Protein AF-0000000071925653 (afdb_homodimer)

Secondary structure (DSSP, 8-state):
-----HHHHHHHHHHHHGGG----------SEE-TT--EE-GGGGTTS-EEEEEE-TT-HHHHHHHHHHHHHHHHSSSEEEEEESS---HHHHHHHHHHTT--S-EEEES-GGGSSSPPPSSSSEEEEE-TTS-EEEEEESPPPHHHHHHHHHHHS----/-----HHHHHHHHHHHHGGGS---------SEE-TT--EE-GGGGTTS-EEEEEE-TT-HHHHHHHHHHHHHHHHSSSEEEEEESS---HHHHHHHHHHTT--S-EEEES-GGGSSSPPPSSSSEEEEE-TTS-EEEEEESPPPHHHHHHHHHHHS----

Sequence (320 aa):
MVRVSARVQELKRICWLIVAGLLTACSPAPPFTDSQNQPVALTDFAGKPLLVNYFAPWCAPCLREIPLLEALTHEGQITVVMVNYDPATPAELAKLAGQYHIKVPLLIARQEASLPFPHPAGLPTSYLLDGEGKLQQTLVGEFTPSRLEALRASVKPIGRMVRVSARVQELKRICWLIVAGLLTACSPAPPFTDSQNQPVALTDFAGKPLLVNYFAPWCAPCLREIPLLEALTHEGQITVVMVNYDPATPAELAKLAGQYHIKVPLLIARQEASLPFPHPAGLPTSYLLDGEGKLQQTLVGEFTPSRLEALRASVKPIGR

Nearest PDB structures (foldseek):
  8t4c-assembly2_B  TM=7.801E-01  e=2.020E-09  Campylobacter jejuni subsp. jejuni 81-176
  1kng-assembly1_A  TM=7.777E-01  e=2.972E-09  Bradyrhizobium japonicum
  3kcm-assembly1_A  TM=7.720E-01  e=6.860E-09  Geobacter metallireducens GS-15
  2l5o-assembly1_A  TM=7.658E-01  e=1.076E-08  Neisseria meningitidis serogroup B
  1lu4-assembly1_A  TM=7.190E-01  e=2.076E-07  Mycobacterium tuberculosis

Radius of gyration: 29.0 Å; Cα contacts (8 Å, |Δi|>4): 521; chains: 2; bounding box: 122×68×76 Å

pLDDT: mean 85.25, std 19.7, range [27.41, 98.69]

InterPro domains:
  IPR013740 Redoxin [PF08534] (27-143)
  IPR013766 Thioredoxin domain [PS51352] (21-157)
  IPR017937 Thioredoxin, conserved site [PS00194] (51-69)
  IPR036249 Thioredoxin-like superfamily [SSF52833] (27-150)
  IPR050553 Thioredoxin family ResA/DsbE subfamily [PTHR42852] (27-150)

Structure (mmCIF, N/CA/C/O backbone):
data_AF-0000000071925653-model_v1
#
loop_
_entity.id
_entity.type
_entity.pdbx_description
1 polymer Thioredoxin
#
loop_
_atom_site.group_PDB
_atom_site.id
_atom_site.type_symbol
_atom_site.label_atom_id
_atom_site.label_alt_id
_atom_site.label_comp_id
_atom_site.label_asym_id
_atom_site.label_entity_id
_atom_site.label_seq_id
_atom_site.pdbx_PDB_ins_code
_atom_site.Cartn_x
_atom_site.Cartn_y
_atom_site.Cartn_z
_atom_site.occupancy
_atom_site.B_iso_or_equiv
_atom_site.auth_seq_id
_atom_site.auth_comp_id
_atom_site.auth_asym_id
_atom_site.auth_atom_id
_atom_site.pdbx_PDB_model_num
ATOM 1 N N . MET A 1 1 ? 66.688 36.344 -17.844 1 29.28 1 MET A N 1
ATOM 2 C CA . MET A 1 1 ? 66 36.25 -16.578 1 29.28 1 MET A CA 1
ATOM 3 C C . MET A 1 1 ? 64.75 37.156 -16.578 1 29.28 1 MET A C 1
ATOM 5 O O . MET A 1 1 ? 64.875 38.375 -16.469 1 29.28 1 MET A O 1
ATOM 9 N N . VAL A 1 2 ? 63.75 36.875 -17.609 1 39.03 2 VAL A N 1
ATOM 10 C CA . VAL A 1 2 ? 62.531 37.594 -17.969 1 39.03 2 VAL A CA 1
ATOM 11 C C . VAL A 1 2 ? 61.625 37.719 -16.75 1 39.03 2 VAL A C 1
ATOM 13 O O . VAL A 1 2 ? 61.25 36.688 -16.141 1 39.03 2 VAL A O 1
ATOM 16 N N . ARG A 1 3 ? 61.781 38.812 -15.891 1 35.75 3 ARG A N 1
ATOM 17 C CA . ARG A 1 3 ? 61 39.188 -14.734 1 35.75 3 ARG A CA 1
ATOM 18 C C . ARG A 1 3 ? 59.5 39.25 -15.102 1 35.75 3 ARG A C 1
ATOM 20 O O . ARG A 1 3 ? 59.094 40.125 -15.891 1 35.75 3 ARG A O 1
ATOM 27 N N . VAL A 1 4 ? 58.812 38.062 -15.383 1 45.75 4 VAL A N 1
ATOM 28 C CA . VAL A 1 4 ? 57.375 38 -15.422 1 45.75 4 VAL A CA 1
ATOM 29 C C . VAL A 1 4 ? 56.781 38.812 -14.281 1 45.75 4 VAL A C 1
ATOM 31 O O . VAL A 1 4 ? 57.188 38.688 -13.125 1 45.75 4 VAL A O 1
ATOM 34 N N . SER A 1 5 ? 56.344 40.094 -14.555 1 44.62 5 SER A N 1
ATOM 35 C CA . SER A 1 5 ? 55.906 41.156 -13.68 1 44.62 5 SER A CA 1
ATOM 36 C C . SER A 1 5 ? 54.781 40.688 -12.734 1 44.62 5 SER A C 1
ATOM 38 O O . SER A 1 5 ? 54.031 39.781 -13.078 1 44.62 5 SER A O 1
ATOM 40 N N . ALA A 1 6 ? 54.938 40.875 -11.398 1 51.84 6 ALA A N 1
ATOM 41 C CA . ALA A 1 6 ? 54.156 40.625 -10.195 1 51.84 6 ALA A CA 1
ATOM 42 C C . ALA A 1 6 ? 52.688 40.906 -10.438 1 51.84 6 ALA A C 1
ATOM 44 O O . ALA A 1 6 ? 51.812 40.312 -9.766 1 51.84 6 ALA A O 1
ATOM 45 N N . ARG A 1 7 ? 52.344 41.719 -11.398 1 53.62 7 ARG A N 1
ATOM 46 C CA . ARG A 1 7 ? 50.969 42.125 -11.594 1 53.62 7 ARG A CA 1
ATOM 47 C C . ARG A 1 7 ? 50.156 40.969 -12.203 1 53.62 7 ARG A C 1
ATOM 49 O O . ARG A 1 7 ? 48.969 40.812 -11.859 1 53.62 7 ARG A O 1
ATOM 56 N N . VAL A 1 8 ? 50.75 40.156 -13.094 1 55.72 8 VAL A N 1
ATOM 57 C CA . VAL A 1 8 ? 50.062 39.031 -13.719 1 55.72 8 VAL A CA 1
ATOM 58 C C . VAL A 1 8 ? 49.844 37.938 -12.688 1 55.72 8 VAL A C 1
ATOM 60 O O . VAL A 1 8 ? 48.812 37.25 -12.703 1 55.72 8 VAL A O 1
ATOM 63 N N . GLN A 1 9 ? 50.781 37.844 -11.617 1 50.47 9 GLN A N 1
ATOM 64 C CA . GLN A 1 9 ? 50.594 36.781 -10.633 1 50.47 9 GLN A CA 1
ATOM 65 C C . GLN A 1 9 ? 49.469 37.125 -9.656 1 50.47 9 GLN A C 1
ATOM 67 O O . GLN A 1 9 ? 48.812 36.219 -9.156 1 50.47 9 GLN A O 1
ATOM 72 N N . GLU A 1 10 ? 49.344 38.531 -9.359 1 52.88 10 GLU A N 1
ATOM 73 C CA . GLU A 1 10 ? 48.281 38.875 -8.438 1 52.88 10 GLU A CA 1
ATOM 74 C C . GLU A 1 10 ? 46.906 38.719 -9.094 1 52.88 10 GLU A C 1
ATOM 76 O O . GLU A 1 10 ? 45.906 38.375 -8.438 1 52.88 10 GLU A O 1
ATOM 81 N N . LEU A 1 11 ? 46.844 39.031 -10.492 1 47.31 11 LEU A N 1
ATOM 82 C CA . LEU A 1 11 ? 45.562 38.781 -11.164 1 47.31 11 LEU A CA 1
ATOM 83 C C . LEU A 1 11 ? 45.219 37.281 -11.172 1 47.31 11 LEU A C 1
ATOM 85 O O . LEU A 1 11 ? 44.062 36.906 -11.086 1 47.31 11 LEU A O 1
ATOM 89 N N . LYS A 1 12 ? 46.25 36.5 -11.297 1 48.34 12 LYS A N 1
ATOM 90 C CA . LYS A 1 12 ? 45.969 35.062 -11.234 1 48.34 12 LYS A CA 1
ATOM 91 C C . LYS A 1 12 ? 45.469 34.656 -9.844 1 48.34 12 LYS A C 1
ATOM 93 O O . LYS A 1 12 ? 44.719 33.688 -9.688 1 48.34 12 LYS A O 1
ATOM 98 N N . ARG A 1 13 ? 45.938 35.375 -8.805 1 45.06 13 ARG A N 1
ATOM 99 C CA . ARG A 1 13 ? 45.469 35.094 -7.465 1 45.06 13 ARG A CA 1
ATOM 100 C C . ARG A 1 13 ? 44.031 35.562 -7.273 1 45.06 13 ARG A C 1
ATOM 102 O O . ARG A 1 13 ? 43.219 34.938 -6.594 1 45.06 13 ARG A O 1
ATOM 109 N N . ILE A 1 14 ? 43.719 36.781 -7.777 1 49.06 14 ILE A N 1
ATOM 110 C CA . ILE A 1 14 ? 42.375 37.281 -7.574 1 49.06 14 ILE A CA 1
ATOM 111 C C . ILE A 1 14 ? 41.406 36.406 -8.398 1 49.06 14 ILE A C 1
ATOM 113 O O . ILE A 1 14 ? 40.281 36.094 -7.934 1 49.06 14 ILE A O 1
ATOM 117 N N . CYS A 1 15 ? 41.875 35.938 -9.555 1 50.81 15 CYS A N 1
ATOM 118 C CA . CYS A 1 15 ? 40.969 35.125 -10.375 1 50.81 15 CYS A CA 1
ATOM 119 C C . CYS A 1 15 ? 40.656 33.812 -9.695 1 50.81 15 CYS A C 1
ATOM 121 O O . CYS A 1 15 ? 39.594 33.219 -9.93 1 50.81 15 CYS A O 1
ATOM 123 N N . TRP A 1 16 ? 41.625 33.281 -8.961 1 48.62 16 TRP A N 1
ATOM 124 C CA . TRP A 1 16 ? 41.344 31.969 -8.438 1 48.62 16 TRP A CA 1
ATOM 125 C C . TRP A 1 16 ? 40.312 32.031 -7.305 1 48.62 16 TRP A C 1
ATOM 127 O O . TRP A 1 16 ? 39.812 30.984 -6.852 1 48.62 16 TRP A O 1
ATOM 137 N N . LEU A 1 17 ? 40.281 33.125 -6.609 1 44.53 17 LEU A N 1
ATOM 138 C CA . LEU A 1 17 ? 39.5 32.969 -5.391 1 44.53 17 LEU A CA 1
ATOM 139 C C . LEU A 1 17 ? 38.031 32.844 -5.723 1 44.53 17 LEU A C 1
ATOM 141 O O . LEU A 1 17 ? 37.281 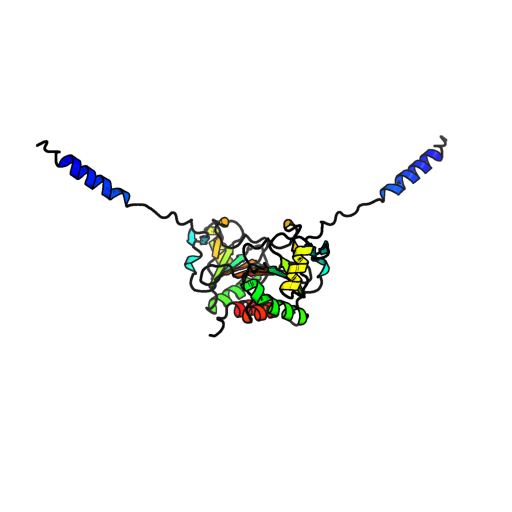32.156 -5.035 1 44.53 17 LEU A O 1
ATOM 145 N N . ILE A 1 18 ? 37.562 33.625 -6.711 1 46.5 18 ILE A N 1
ATOM 146 C CA . ILE A 1 18 ? 36.125 33.906 -6.59 1 46.5 18 ILE A CA 1
ATOM 147 C C . ILE A 1 18 ? 35.344 32.656 -6.98 1 46.5 18 ILE A C 1
ATOM 149 O O . ILE A 1 18 ? 34.125 32.719 -7.168 1 46.5 18 ILE A O 1
ATOM 153 N N . VAL A 1 19 ? 35.938 31.672 -7.559 1 50.31 19 VAL A N 1
ATOM 154 C CA . VAL A 1 19 ? 35 30.688 -8.086 1 50.31 19 VAL A CA 1
ATOM 155 C C . VAL A 1 19 ? 34.312 29.938 -6.934 1 50.31 19 VAL A C 1
ATOM 157 O O . VAL A 1 19 ? 33.719 28.891 -7.137 1 50.31 19 VAL A O 1
ATOM 160 N N . ALA A 1 20 ? 34.719 30.312 -5.746 1 46.91 20 ALA A N 1
ATOM 161 C CA . ALA A 1 20 ? 34.094 29.484 -4.719 1 46.91 20 ALA A CA 1
ATOM 162 C C . ALA A 1 20 ? 32.562 29.562 -4.801 1 46.91 20 ALA A C 1
ATOM 164 O O . ALA A 1 20 ? 31.875 29.062 -3.912 1 46.91 20 ALA A O 1
ATOM 165 N N . GLY A 1 21 ? 32.125 30.562 -5.562 1 43.66 21 GLY A N 1
ATOM 166 C CA . GLY A 1 21 ? 30.766 30.922 -5.199 1 43.66 21 GLY A CA 1
ATOM 167 C C . GLY A 1 21 ? 29.859 29.719 -5.008 1 43.66 21 GLY A C 1
ATOM 168 O O . GLY A 1 21 ? 30.266 28.578 -5.277 1 43.66 21 GLY A O 1
ATOM 169 N N . LEU A 1 22 ? 28.406 29.953 -5.359 1 42.81 22 LEU A N 1
ATOM 170 C CA . LEU A 1 22 ? 27.047 29.547 -5.016 1 42.81 22 LEU A CA 1
ATOM 171 C C . LEU A 1 22 ? 26.734 28.172 -5.59 1 42.81 22 LEU A C 1
ATOM 173 O O . LEU A 1 22 ? 26.203 28.062 -6.703 1 42.81 22 LEU A O 1
ATOM 177 N N . LEU A 1 23 ? 27.562 27.344 -5.633 1 44.94 23 LEU A N 1
ATOM 178 C CA . LEU A 1 23 ? 26.922 26.047 -5.844 1 44.94 23 LEU A CA 1
ATOM 179 C C . LEU A 1 23 ? 25.688 25.891 -4.941 1 44.94 23 LEU A C 1
ATOM 181 O O . LEU A 1 23 ? 25.812 25.453 -3.795 1 44.94 23 LEU A O 1
ATOM 185 N N . THR A 1 24 ? 24.891 26.922 -4.734 1 46.53 24 THR A N 1
ATOM 186 C CA . THR A 1 24 ? 23.594 26.625 -4.152 1 46.53 24 THR A CA 1
ATOM 187 C C . THR A 1 24 ? 23.062 25.297 -4.656 1 46.53 24 THR A C 1
ATOM 189 O O . THR A 1 24 ? 22.875 25.109 -5.863 1 46.53 24 THR A O 1
ATOM 192 N N . ALA A 1 25 ? 23.469 24.203 -4.246 1 50.03 25 ALA A N 1
ATOM 193 C CA . ALA A 1 25 ? 22.844 22.891 -4.438 1 50.03 25 ALA A CA 1
ATOM 194 C C . ALA A 1 25 ? 21.344 23.031 -4.637 1 50.03 25 ALA A C 1
ATOM 196 O O . ALA A 1 25 ? 20.625 23.516 -3.756 1 50.03 25 ALA A O 1
ATOM 197 N N . CYS A 1 26 ? 20.828 23.344 -5.699 1 53.75 26 CYS A N 1
ATOM 198 C CA . CYS A 1 26 ? 19.438 23.359 -6.141 1 53.75 26 CYS A CA 1
ATOM 199 C C . CYS A 1 26 ? 18.656 22.203 -5.523 1 53.75 26 CYS A C 1
ATOM 201 O O . CYS A 1 26 ? 18.609 21.109 -6.09 1 53.75 26 CYS A O 1
ATOM 203 N N . SER A 1 27 ? 18.703 22.125 -4.164 1 59.28 27 SER A N 1
ATOM 204 C CA . SER A 1 27 ? 17.797 21.125 -3.588 1 59.28 27 SER A CA 1
ATOM 205 C C . SER A 1 27 ? 16.406 21.234 -4.176 1 59.28 27 SER A C 1
ATOM 207 O O . SER A 1 27 ? 15.891 22.344 -4.367 1 59.28 27 SER A O 1
ATOM 209 N N . PRO A 1 28 ? 15.961 20.188 -4.715 1 67.69 28 PRO A N 1
ATOM 210 C CA . PRO A 1 28 ? 14.594 20.281 -5.238 1 67.69 28 PRO A CA 1
ATOM 211 C C . PRO A 1 28 ? 13.633 20.969 -4.27 1 67.69 28 PRO A C 1
ATOM 213 O O . PRO A 1 28 ? 13.844 20.938 -3.055 1 67.69 28 PRO A O 1
ATOM 216 N N . ALA A 1 29 ? 12.844 21.859 -4.797 1 74.56 29 ALA A N 1
ATOM 217 C CA . ALA A 1 29 ? 11.82 22.547 -4.023 1 74.56 29 ALA A CA 1
ATOM 218 C C . ALA A 1 29 ? 11.031 21.578 -3.154 1 74.56 29 ALA A C 1
ATOM 220 O O . ALA A 1 29 ? 10.75 20.453 -3.578 1 74.56 29 ALA A O 1
ATOM 221 N N . PRO A 1 30 ? 10.766 22.062 -1.96 1 83 30 PRO A N 1
ATOM 222 C CA . PRO A 1 30 ? 9.977 21.188 -1.084 1 83 30 PRO A CA 1
ATOM 223 C C . PRO A 1 30 ? 8.617 20.844 -1.673 1 83 30 PRO A C 1
ATOM 225 O O . PRO A 1 30 ? 7.977 21.672 -2.314 1 83 30 PRO A O 1
ATOM 228 N N . PRO A 1 31 ? 8.219 19.734 -1.379 1 90.5 31 PRO A N 1
ATOM 229 C CA . PRO A 1 31 ? 7.066 19.234 -2.125 1 90.5 31 PRO A CA 1
ATOM 230 C C . PRO A 1 31 ? 5.734 19.734 -1.567 1 90.5 31 PRO A C 1
ATOM 232 O O . PRO A 1 31 ? 4.695 19.578 -2.207 1 90.5 31 PRO A O 1
ATOM 235 N N . PHE A 1 32 ? 5.75 20.391 -0.311 1 96.62 32 PHE A N 1
ATOM 236 C CA . PHE A 1 32 ? 4.488 20.828 0.281 1 96.62 32 PHE A CA 1
ATOM 237 C C . PHE A 1 32 ? 4.574 22.281 0.74 1 96.62 32 PHE A C 1
ATOM 239 O O . PHE A 1 32 ? 5.672 22.828 0.889 1 96.62 32 PHE A O 1
ATOM 246 N N . THR A 1 33 ? 3.424 22.844 0.91 1 96.56 33 THR A N 1
ATOM 247 C CA . THR A 1 33 ? 3.289 24.109 1.645 1 96.56 33 THR A CA 1
ATOM 248 C C . THR A 1 33 ? 2.178 24 2.686 1 96.56 33 THR A C 1
ATOM 250 O O . THR A 1 33 ? 1.284 23.156 2.568 1 96.56 33 THR A O 1
ATOM 253 N N . ASP A 1 34 ? 2.338 24.859 3.771 1 97.44 34 ASP A N 1
ATOM 254 C CA . ASP A 1 34 ? 1.303 24.891 4.801 1 97.44 34 ASP A CA 1
ATOM 255 C C . ASP A 1 34 ? 0.406 26.109 4.648 1 97.44 34 ASP A C 1
ATOM 257 O O . ASP A 1 34 ? 0.429 26.781 3.609 1 97.44 34 ASP A O 1
ATOM 261 N N . SER A 1 35 ? -0.445 26.312 5.66 1 96.56 35 SER A N 1
ATOM 262 C CA . SER A 1 35 ? -1.445 27.375 5.578 1 96.56 35 SER A CA 1
ATOM 263 C C . SER A 1 35 ? -0.797 28.75 5.656 1 96.56 35 SER A C 1
ATOM 265 O O . SER A 1 35 ? -1.441 29.766 5.371 1 96.56 35 SER A O 1
ATOM 267 N N . GLN A 1 36 ? 0.416 28.812 6.008 1 96 36 GLN A N 1
ATOM 268 C CA . GLN A 1 36 ? 1.16 30.062 6.051 1 96 36 GLN A CA 1
ATOM 269 C C . GLN A 1 36 ? 2.059 30.219 4.828 1 96 36 GLN A C 1
ATOM 271 O O . GLN A 1 36 ? 2.934 31.078 4.797 1 96 36 GLN A O 1
ATOM 276 N N . ASN A 1 37 ? 1.919 29.297 3.928 1 95.12 37 ASN A N 1
ATOM 277 C CA . ASN A 1 37 ? 2.676 29.266 2.68 1 95.12 37 ASN A CA 1
ATOM 278 C C . ASN A 1 37 ? 4.145 28.922 2.928 1 95.12 37 ASN A C 1
ATOM 280 O O . ASN A 1 37 ? 5.012 29.297 2.135 1 95.12 37 ASN A O 1
ATOM 284 N N . GLN A 1 38 ? 4.426 28.406 4.055 1 96.12 38 GLN A N 1
ATOM 285 C CA . GLN A 1 38 ? 5.781 27.938 4.328 1 96.12 38 GLN A CA 1
ATOM 286 C C . GLN A 1 38 ? 6.039 26.594 3.674 1 96.12 38 GLN A C 1
ATOM 288 O O . GLN A 1 38 ? 5.184 25.703 3.709 1 96.12 38 GLN A O 1
ATOM 293 N N . PRO A 1 39 ? 7.234 26.5 3.074 1 95.81 39 PRO A N 1
ATOM 294 C CA . PRO A 1 39 ? 7.574 25.188 2.506 1 95.81 39 PRO A CA 1
ATOM 295 C C . PRO A 1 39 ? 7.773 24.109 3.572 1 95.81 39 PRO A C 1
ATOM 297 O O . PRO A 1 39 ? 8.297 24.406 4.652 1 95.81 39 PRO A O 1
ATOM 300 N N . VAL A 1 40 ? 7.312 22.969 3.293 1 96.5 40 VAL A N 1
ATOM 301 C CA . VAL A 1 40 ? 7.469 21.812 4.184 1 96.5 40 VAL A CA 1
ATOM 302 C C . VAL A 1 40 ? 8.039 20.625 3.404 1 96.5 40 VAL A C 1
ATOM 304 O O . VAL A 1 40 ? 7.527 20.281 2.338 1 96.5 40 VAL A O 1
ATOM 307 N N . ALA A 1 41 ? 9.102 20.031 3.906 1 95.44 41 ALA A N 1
ATOM 308 C CA . ALA A 1 41 ? 9.719 18.859 3.295 1 95.44 41 ALA A CA 1
ATOM 309 C C . ALA A 1 41 ? 9.414 17.594 4.094 1 95.44 41 ALA A C 1
ATOM 311 O O . ALA A 1 41 ? 9.133 17.672 5.293 1 95.44 41 ALA A O 1
ATOM 312 N N . LEU A 1 42 ? 9.477 16.484 3.393 1 94.88 42 LEU A N 1
ATOM 313 C CA . LEU A 1 42 ? 9.305 15.211 4.094 1 94.88 42 LEU A CA 1
ATOM 314 C C . LEU A 1 42 ? 10.391 15.023 5.152 1 94.88 42 LEU A C 1
ATOM 316 O O . LEU A 1 42 ? 10.148 14.43 6.203 1 94.88 42 LEU A O 1
ATOM 320 N N . THR A 1 43 ? 11.531 15.531 4.871 1 94.44 43 THR A N 1
ATOM 321 C CA . THR A 1 43 ? 12.68 15.383 5.758 1 94.44 43 THR A CA 1
ATOM 322 C C . THR A 1 43 ? 12.453 16.141 7.062 1 94.44 43 THR A C 1
ATOM 324 O O . THR A 1 43 ? 13.164 15.914 8.047 1 94.44 43 THR A O 1
ATOM 327 N N . ASP A 1 44 ? 11.523 17.062 7.055 1 95.62 44 ASP A N 1
ATOM 328 C CA . ASP A 1 44 ? 11.172 17.781 8.281 1 95.62 44 ASP A CA 1
ATOM 329 C C . ASP A 1 44 ? 10.578 16.828 9.32 1 95.62 44 ASP A C 1
ATOM 331 O O . ASP A 1 44 ? 10.5 17.172 10.5 1 95.62 44 ASP A O 1
ATOM 335 N N . PHE A 1 45 ? 10.195 15.625 8.852 1 95.06 45 PHE A N 1
ATOM 336 C CA . PHE A 1 45 ? 9.555 14.648 9.727 1 95.06 45 PHE A CA 1
ATOM 337 C C . PHE A 1 45 ? 10.422 13.406 9.883 1 95.06 45 PHE A C 1
ATOM 339 O O . PHE A 1 45 ? 9.93 12.344 10.273 1 95.06 45 PHE A O 1
ATOM 346 N N . ALA A 1 46 ? 11.617 13.492 9.523 1 94.06 46 ALA A N 1
ATOM 347 C CA . ALA A 1 46 ? 12.531 12.352 9.57 1 94.06 46 ALA A CA 1
ATOM 348 C C . ALA A 1 46 ? 12.695 11.836 10.992 1 94.06 46 ALA A C 1
ATOM 350 O O . ALA A 1 46 ? 12.492 12.578 11.961 1 94.06 46 ALA A O 1
ATOM 351 N N . GLY A 1 47 ? 13.039 10.5 11.133 1 94.19 47 GLY A N 1
ATOM 352 C CA . GLY A 1 47 ? 13.359 9.922 12.43 1 94.19 47 GLY A CA 1
ATOM 353 C C . GLY A 1 47 ? 12.273 8.992 12.953 1 94.19 47 GLY A C 1
ATOM 354 O O . GLY A 1 47 ? 12.555 8.062 13.711 1 94.19 47 GLY A O 1
ATOM 355 N N . LYS A 1 48 ? 11.047 9.289 12.602 1 93.31 48 LYS A N 1
ATOM 356 C CA . LYS A 1 48 ? 9.906 8.445 12.969 1 93.31 48 LYS A CA 1
ATOM 357 C C . LYS A 1 48 ? 9.078 8.078 11.742 1 93.31 48 LYS A C 1
ATOM 359 O O . LYS A 1 48 ? 9.109 8.781 10.734 1 93.31 48 LYS A O 1
ATOM 364 N N . PRO A 1 49 ? 8.328 6.938 11.883 1 96.56 49 PRO A N 1
ATOM 365 C CA . PRO A 1 49 ? 7.375 6.668 10.805 1 96.56 49 PRO A CA 1
ATOM 366 C C . PRO A 1 49 ? 6.402 7.82 10.578 1 96.56 49 PRO A C 1
ATOM 368 O O . PRO A 1 49 ? 5.953 8.453 11.539 1 96.56 49 PRO A O 1
ATOM 371 N N . LEU A 1 50 ? 6.137 8.07 9.312 1 97.62 50 LEU A N 1
ATOM 372 C CA . LEU A 1 50 ? 5.277 9.172 8.906 1 97.62 50 LEU A CA 1
ATOM 373 C C . LEU A 1 50 ? 4.086 8.664 8.109 1 97.62 50 LEU A C 1
ATOM 375 O O . LEU A 1 50 ? 4.258 7.969 7.105 1 97.62 50 LEU A O 1
ATOM 379 N N . LEU A 1 51 ? 2.932 8.977 8.57 1 98.38 51 LEU A N 1
ATOM 380 C CA . LEU A 1 51 ? 1.709 8.703 7.816 1 98.38 51 LEU A CA 1
ATOM 381 C C . LEU A 1 51 ? 1.237 9.953 7.078 1 98.38 51 LEU A C 1
ATOM 383 O O . LEU A 1 51 ? 0.883 10.953 7.707 1 98.38 51 LEU A O 1
ATOM 387 N N . VAL A 1 52 ? 1.293 9.891 5.773 1 98.56 52 VAL A N 1
ATOM 388 C CA . VAL A 1 52 ? 0.767 10.961 4.926 1 98.56 52 VAL A CA 1
ATOM 389 C C . VAL A 1 52 ? -0.647 10.602 4.469 1 98.56 52 VAL A C 1
ATOM 391 O O . VAL A 1 52 ? -0.838 9.664 3.697 1 98.56 52 VAL A O 1
ATOM 394 N N . ASN A 1 53 ? -1.546 11.422 4.906 1 98.62 53 ASN A N 1
ATOM 395 C CA . ASN A 1 53 ? -2.953 11.141 4.652 1 98.62 53 ASN A CA 1
ATOM 396 C C . ASN A 1 53 ? -3.566 12.148 3.688 1 98.62 53 ASN A C 1
ATOM 398 O O . ASN A 1 53 ? -3.525 13.359 3.939 1 98.62 53 ASN A O 1
ATOM 402 N N . TYR A 1 54 ? -4.113 11.641 2.648 1 98.69 54 TYR A N 1
ATOM 403 C CA . TYR A 1 54 ? -4.828 12.492 1.704 1 98.69 54 TYR A CA 1
ATOM 404 C C . TYR A 1 54 ? -6.32 12.531 2.021 1 98.69 54 TYR A C 1
ATOM 406 O O . TYR A 1 54 ? -6.953 11.484 2.17 1 98.69 54 TYR A O 1
ATOM 414 N N . PHE A 1 55 ? -6.84 13.781 2.025 1 97.75 55 PHE A N 1
ATOM 415 C CA . PHE A 1 55 ? -8.258 13.969 2.299 1 97.75 55 PHE A CA 1
ATOM 416 C C . PHE A 1 55 ? -8.82 15.125 1.476 1 97.75 55 PHE A C 1
ATOM 418 O O . PHE A 1 55 ? -8.062 15.852 0.818 1 97.75 55 PHE A O 1
ATOM 425 N N . ALA A 1 56 ? -10.109 15.188 1.52 1 98.38 56 ALA A N 1
ATOM 426 C CA . ALA A 1 56 ? -10.852 16.328 0.977 1 98.38 56 ALA A CA 1
ATOM 427 C C . ALA A 1 56 ? -12.141 16.562 1.764 1 98.38 56 ALA A C 1
ATOM 429 O O . ALA A 1 56 ? -12.719 15.633 2.32 1 98.38 56 ALA A O 1
ATOM 430 N N . PRO A 1 57 ? -12.539 17.859 1.799 1 97.69 57 PRO A N 1
ATOM 431 C CA . PRO A 1 57 ? -13.758 18.156 2.562 1 97.69 57 PRO A CA 1
ATOM 432 C C . PRO A 1 57 ? -15 17.5 1.972 1 97.69 57 PRO A C 1
ATOM 434 O O . PRO A 1 57 ? -16.016 17.375 2.654 1 97.69 57 PRO A O 1
ATOM 437 N N . TRP A 1 58 ? -15.008 17.078 0.685 1 97.88 58 TRP A N 1
ATOM 438 C CA . TRP A 1 58 ? -16.156 16.453 0.049 1 97.88 58 TRP A CA 1
ATOM 439 C C . TRP A 1 58 ? -16.125 14.945 0.215 1 97.88 58 TRP A C 1
ATOM 441 O O . TRP A 1 58 ? -16.906 14.227 -0.41 1 97.88 58 TRP A O 1
ATOM 451 N N . CYS A 1 59 ? -15.289 14.547 0.948 1 98.25 59 CYS A N 1
ATOM 452 C CA . CYS A 1 59 ? -15.133 13.117 1.192 1 98.25 59 CYS A CA 1
ATOM 453 C C . CYS A 1 59 ? -15.602 12.75 2.594 1 98.25 59 CYS A C 1
ATOM 455 O O . CYS A 1 59 ? -14.859 12.898 3.564 1 98.25 59 CYS A O 1
ATOM 457 N N . ALA A 1 60 ? -16.688 12.102 2.748 1 97.81 60 ALA A N 1
ATOM 458 C CA . ALA A 1 60 ? -17.312 11.828 4.039 1 97.81 60 ALA A CA 1
ATOM 459 C C . ALA A 1 60 ? -16.469 10.867 4.863 1 97.81 60 ALA A C 1
ATOM 461 O O . ALA A 1 60 ? -16.234 11.102 6.051 1 97.81 60 ALA A O 1
ATOM 462 N N . PRO A 1 61 ? -16.016 9.797 4.234 1 97.75 61 PRO A N 1
ATOM 463 C CA . PRO A 1 61 ? -15.156 8.922 5.031 1 97.75 61 PRO A CA 1
ATOM 464 C C . PRO A 1 61 ? -13.867 9.602 5.484 1 97.75 61 PRO A C 1
ATOM 466 O O . PRO A 1 61 ? -13.328 9.266 6.543 1 97.75 61 PRO A O 1
ATOM 469 N N . CYS A 1 62 ? -13.367 10.508 4.742 1 98.31 62 CYS A N 1
ATOM 470 C CA . CYS A 1 62 ? -12.188 11.273 5.137 1 98.31 62 CYS A CA 1
ATOM 471 C C . CYS A 1 62 ? -12.445 12.062 6.414 1 98.31 62 CYS A C 1
ATOM 473 O O . CYS A 1 62 ? -11.625 12.047 7.332 1 98.31 62 CYS A O 1
ATOM 475 N N . LEU A 1 63 ? -13.57 12.68 6.363 1 97.81 63 LEU A N 1
ATOM 476 C CA . LEU A 1 63 ? -13.922 13.492 7.523 1 97.81 63 LEU A CA 1
ATOM 477 C C . LEU A 1 63 ? -14.133 12.617 8.758 1 97.81 63 LEU A C 1
ATOM 479 O O . LEU A 1 63 ? -13.742 12.984 9.859 1 97.81 63 LEU A O 1
ATOM 483 N N . ARG A 1 64 ? -14.617 11.453 8.602 1 96.81 64 ARG A N 1
ATOM 484 C CA . ARG A 1 64 ? -14.938 10.555 9.703 1 96.81 64 ARG A CA 1
ATOM 485 C C . ARG A 1 64 ? -13.672 10.023 10.359 1 96.81 64 ARG A C 1
ATOM 487 O O . ARG A 1 64 ? -13.672 9.695 11.547 1 96.81 64 ARG A O 1
ATOM 494 N N . GLU A 1 65 ? -12.602 9.969 9.625 1 96.81 65 GLU A N 1
ATOM 495 C CA . GLU A 1 65 ? -11.414 9.352 10.203 1 96.81 65 GLU A CA 1
ATOM 496 C C . GLU A 1 65 ? -10.539 10.391 10.898 1 96.81 65 GLU A C 1
ATOM 498 O O . GLU A 1 65 ? -9.555 10.039 11.562 1 96.81 65 GLU A O 1
ATOM 503 N N . ILE A 1 66 ? -10.859 11.688 10.82 1 96.94 66 ILE A N 1
ATOM 504 C CA . ILE A 1 66 ? -9.992 12.742 11.328 1 96.94 66 ILE A CA 1
ATOM 505 C C . ILE A 1 66 ? -9.719 12.523 12.812 1 96.94 66 ILE A C 1
ATOM 507 O O . ILE A 1 66 ? -8.562 12.531 13.242 1 96.94 66 ILE A O 1
ATOM 511 N N . PRO A 1 67 ? -10.719 12.203 13.672 1 96 67 PRO A N 1
ATOM 512 C CA . PRO A 1 67 ? -10.414 12.008 15.094 1 96 67 PRO A CA 1
ATOM 513 C C . PRO A 1 67 ? -9.469 10.844 15.344 1 96 67 PRO A C 1
ATOM 515 O O . PRO A 1 67 ? -8.656 10.891 16.266 1 96 67 PRO A O 1
ATOM 518 N N . LEU A 1 68 ? -9.555 9.844 14.57 1 95.06 68 LEU A N 1
ATOM 519 C CA . LEU A 1 68 ? -8.664 8.688 14.711 1 95.06 68 LEU A CA 1
ATOM 520 C C . LEU A 1 68 ? -7.23 9.062 14.367 1 95.06 68 LEU A C 1
ATOM 522 O O . LEU A 1 68 ? -6.293 8.633 15.047 1 95.06 68 LEU A O 1
ATOM 526 N N . LEU A 1 69 ? -7.059 9.852 13.336 1 96.19 69 LEU A N 1
ATOM 527 C CA . LEU A 1 69 ? -5.734 10.305 12.922 1 96.19 69 LEU A CA 1
ATOM 528 C C . LEU A 1 69 ? -5.113 11.203 13.984 1 96.19 69 LEU A C 1
ATOM 530 O O . LEU A 1 69 ? -3.914 11.102 14.266 1 96.19 69 LEU A O 1
ATOM 534 N N . GLU A 1 70 ? -5.957 12.039 14.562 1 95.38 70 GLU A N 1
ATOM 535 C CA . GLU A 1 70 ? -5.5 12.898 15.656 1 95.38 70 GLU A CA 1
ATOM 536 C C . GLU A 1 70 ? -5.012 12.07 16.844 1 95.38 70 GLU A C 1
ATOM 538 O O . GLU A 1 70 ? -3.955 12.352 17.406 1 95.38 70 GLU A O 1
ATOM 543 N N . ALA A 1 71 ? -5.734 11.102 17.172 1 94.06 71 ALA A N 1
ATOM 544 C CA . ALA A 1 71 ? -5.383 10.242 18.297 1 94.06 71 ALA A CA 1
ATOM 545 C C . ALA A 1 71 ? -4.078 9.492 18.031 1 94.06 71 ALA A C 1
ATOM 547 O O . ALA A 1 71 ? -3.262 9.32 18.938 1 94.06 71 ALA A O 1
ATOM 548 N N . LEU A 1 72 ? -3.877 9.062 16.812 1 93.75 72 LEU A N 1
ATOM 549 C CA . LEU A 1 72 ? -2.674 8.336 16.406 1 93.75 72 LEU A CA 1
ATOM 550 C C . LEU A 1 72 ? -1.429 9.188 16.641 1 93.75 72 LEU A C 1
ATOM 552 O O . LEU A 1 72 ? -0.407 8.68 17.109 1 93.75 72 LEU A O 1
ATOM 556 N N . THR A 1 73 ? -1.5 10.391 16.328 1 92.31 73 THR A N 1
ATOM 557 C CA . THR A 1 73 ? -0.375 11.297 16.5 1 92.31 73 THR A CA 1
ATOM 558 C C . THR A 1 73 ? -0.031 11.453 17.984 1 92.31 73 THR A C 1
ATOM 560 O O . THR A 1 73 ? 1.144 11.539 18.344 1 92.31 73 THR A O 1
ATOM 563 N N . HIS A 1 74 ? -0.953 11.461 18.812 1 92.75 74 HIS A N 1
ATOM 564 C CA . HIS A 1 74 ? -0.757 11.68 20.234 1 92.75 74 HIS A CA 1
ATOM 565 C C . HIS A 1 74 ? -0.066 10.484 20.891 1 92.75 74 HIS A C 1
ATOM 567 O O . HIS A 1 74 ? 0.595 10.633 21.922 1 92.75 74 HIS A O 1
ATOM 573 N N . GLU A 1 75 ? -0.2 9.375 20.266 1 91.38 75 GLU A N 1
ATOM 574 C CA . GLU A 1 75 ? 0.453 8.18 20.781 1 91.38 75 GLU A CA 1
ATOM 575 C C . GLU A 1 75 ? 1.971 8.281 20.656 1 91.38 75 GLU A C 1
ATOM 577 O O . GLU A 1 75 ? 2.705 7.594 21.375 1 91.38 75 GLU A O 1
ATOM 582 N N . GLY A 1 76 ? 2.441 9 19.719 1 90.5 76 GLY A N 1
ATOM 583 C CA . GLY A 1 76 ? 3.846 9.375 19.672 1 90.5 76 GLY A CA 1
ATOM 584 C C . GLY A 1 76 ? 4.68 8.453 18.797 1 90.5 76 GLY A C 1
ATOM 585 O O . GLY A 1 76 ? 5.824 8.766 18.469 1 90.5 76 GLY A O 1
ATOM 586 N N . GLN A 1 77 ? 4.223 7.34 18.344 1 92.62 77 GLN A N 1
ATOM 587 C CA . GLN A 1 77 ? 4.988 6.375 17.562 1 92.62 77 GLN A CA 1
ATOM 588 C C . GLN A 1 77 ? 4.953 6.723 16.078 1 92.62 77 GLN A C 1
ATOM 590 O O . GLN A 1 77 ? 5.906 6.441 15.344 1 92.62 77 GLN A O 1
ATOM 595 N N . ILE A 1 78 ? 3.895 7.27 15.641 1 95.69 78 ILE A N 1
ATOM 596 C CA . ILE A 1 78 ? 3.691 7.637 14.242 1 95.69 78 ILE A CA 1
ATOM 597 C C . ILE A 1 78 ? 3.354 9.117 14.141 1 95.69 78 ILE A C 1
ATOM 599 O O . ILE A 1 78 ? 2.488 9.617 14.867 1 95.69 78 ILE A O 1
ATOM 603 N N . THR A 1 79 ? 4.082 9.82 13.305 1 97 79 THR A N 1
ATOM 604 C CA . THR A 1 79 ? 3.701 11.18 12.953 1 97 79 THR A CA 1
ATOM 605 C C . THR A 1 79 ? 2.664 11.188 11.836 1 97 79 THR A C 1
ATOM 607 O O . THR A 1 79 ? 2.754 10.391 10.898 1 97 79 THR A O 1
ATOM 610 N N . VAL A 1 80 ? 1.704 12.094 11.945 1 98.12 80 VAL A N 1
ATOM 611 C CA . VAL A 1 80 ? 0.664 12.172 10.93 1 98.12 80 VAL A CA 1
ATOM 612 C C . VAL A 1 80 ? 0.667 13.555 10.289 1 98.12 80 VAL A C 1
ATOM 614 O O . VAL A 1 80 ? 0.753 14.57 10.992 1 98.12 80 VAL A O 1
ATOM 617 N N . VAL A 1 81 ? 0.629 13.594 8.977 1 98.31 81 VAL A N 1
ATOM 618 C CA . VAL A 1 81 ? 0.349 14.812 8.227 1 98.31 81 VAL A CA 1
ATOM 619 C C . VAL A 1 81 ? -0.823 14.57 7.273 1 98.31 81 VAL A C 1
ATOM 621 O O . VAL A 1 81 ? -0.97 13.477 6.719 1 98.31 81 VAL A O 1
ATOM 624 N N . MET A 1 82 ? -1.622 15.555 7.191 1 98.62 82 MET A N 1
ATOM 625 C CA . MET A 1 82 ? -2.729 15.492 6.238 1 98.62 82 MET A CA 1
ATOM 626 C C . MET A 1 82 ? -2.459 16.391 5.031 1 98.62 82 MET A C 1
ATOM 628 O O . MET A 1 82 ? -1.915 17.484 5.176 1 98.62 82 MET A O 1
ATOM 632 N N . VAL A 1 83 ? -2.811 15.922 3.896 1 98.62 83 VAL A N 1
ATOM 633 C CA . VAL A 1 83 ? -2.635 16.656 2.645 1 98.62 83 VAL A CA 1
ATOM 634 C C . VAL A 1 83 ? -3.988 16.859 1.97 1 98.62 83 VAL A C 1
ATOM 636 O O . VAL A 1 83 ? -4.723 15.898 1.729 1 98.62 83 VAL A O 1
ATOM 639 N N . ASN A 1 84 ? -4.273 18.062 1.672 1 98.62 84 ASN A N 1
ATOM 640 C CA . ASN A 1 84 ? -5.496 18.344 0.928 1 98.62 84 ASN A CA 1
ATOM 641 C C . ASN A 1 84 ? -5.383 17.891 -0.526 1 98.62 84 ASN A C 1
ATOM 643 O O . ASN A 1 84 ? -4.453 18.297 -1.23 1 98.62 84 ASN A O 1
ATOM 647 N N . TYR A 1 85 ? -6.301 17.172 -0.936 1 97.94 85 TYR A N 1
ATOM 648 C CA . TYR A 1 85 ? -6.273 16.516 -2.236 1 97.94 85 TYR A CA 1
ATOM 649 C C . TYR A 1 85 ? -6.398 17.531 -3.365 1 97.94 85 TYR A C 1
ATOM 651 O O . TYR A 1 85 ? -5.676 17.453 -4.359 1 97.94 85 TYR A O 1
ATOM 659 N N . ASP A 1 86 ? -7.301 18.438 -3.17 1 97.12 86 ASP A N 1
ATOM 660 C CA . ASP A 1 86 ? -7.57 19.438 -4.191 1 97.12 86 ASP A CA 1
ATOM 661 C C . ASP A 1 86 ? -6.605 20.609 -4.066 1 97.12 86 ASP A C 1
ATOM 663 O O . ASP A 1 86 ? -6.113 20.906 -2.977 1 97.12 86 ASP A O 1
ATOM 667 N N . PRO A 1 87 ? -6.387 21.188 -5.238 1 94.81 87 PRO A N 1
ATOM 668 C CA . PRO A 1 87 ? -5.652 22.453 -5.117 1 94.81 87 PRO A CA 1
ATOM 669 C C . PRO A 1 87 ? -6.336 23.453 -4.18 1 94.81 87 PRO A C 1
ATOM 671 O O . PRO A 1 87 ? -7.566 23.484 -4.098 1 94.81 87 PRO A O 1
ATOM 674 N N . ALA A 1 88 ? -5.477 24.266 -3.465 1 96.56 88 ALA A N 1
ATOM 675 C CA . ALA A 1 88 ? -6.004 25.25 -2.529 1 96.56 88 ALA A CA 1
ATOM 676 C C . ALA A 1 88 ? -4.977 26.344 -2.244 1 96.56 88 ALA A C 1
ATOM 678 O O . ALA A 1 88 ? -3.771 26.109 -2.359 1 96.56 88 ALA A O 1
ATOM 679 N N . THR A 1 89 ? -5.477 27.484 -1.89 1 96.12 89 THR A N 1
ATOM 680 C CA . THR A 1 89 ? -4.621 28.547 -1.379 1 96.12 89 THR A CA 1
ATOM 681 C C . THR A 1 89 ? -4.32 28.328 0.102 1 96.12 89 THR A C 1
ATOM 683 O O . THR A 1 89 ? -5.035 27.594 0.789 1 96.12 89 THR A O 1
ATOM 686 N N . PRO A 1 90 ? -3.279 29.016 0.582 1 96.5 90 PRO A N 1
ATOM 687 C CA . PRO A 1 90 ? -3.004 28.938 2.02 1 96.5 90 PRO A CA 1
ATOM 688 C C . PRO A 1 90 ? -4.199 29.359 2.869 1 96.5 90 PRO A C 1
ATOM 690 O O . PRO A 1 90 ? -4.488 28.734 3.893 1 96.5 90 PRO A O 1
ATOM 693 N N . ALA A 1 91 ? -4.906 30.359 2.428 1 97.19 91 ALA A N 1
ATOM 694 C CA . ALA A 1 91 ? -6.066 30.844 3.172 1 97.19 91 ALA A CA 1
ATOM 695 C C . ALA A 1 91 ? -7.168 29.781 3.221 1 97.19 91 ALA A C 1
ATOM 697 O O . ALA A 1 91 ? -7.801 29.578 4.262 1 97.19 91 ALA A O 1
ATOM 698 N N . GLU A 1 92 ? -7.43 29.141 2.139 1 97.56 92 GLU A N 1
ATOM 699 C CA . GLU A 1 92 ? -8.414 28.062 2.088 1 97.56 92 GLU A CA 1
ATOM 700 C C . GLU A 1 92 ? -8.008 26.906 2.986 1 97.56 92 GLU A C 1
ATOM 702 O O . GLU A 1 92 ? -8.859 26.297 3.656 1 97.56 92 GLU A O 1
ATOM 707 N N . LEU A 1 93 ? -6.754 26.656 2.969 1 97.81 93 LEU A N 1
ATOM 708 C CA . LEU A 1 93 ? -6.23 25.578 3.811 1 97.81 93 LEU A CA 1
ATOM 709 C C . LEU A 1 93 ? -6.457 25.891 5.285 1 97.81 93 LEU A C 1
ATOM 711 O O . LEU A 1 93 ? -6.852 25.016 6.055 1 97.81 93 LEU A O 1
ATOM 715 N N . ALA A 1 94 ? -6.164 27.078 5.652 1 97.69 94 ALA A N 1
ATOM 716 C CA . ALA A 1 94 ? -6.387 27.516 7.027 1 97.69 94 ALA A CA 1
ATOM 717 C C . ALA A 1 94 ? -7.855 27.375 7.418 1 97.69 94 ALA A C 1
ATOM 719 O O . ALA A 1 94 ? -8.172 26.922 8.523 1 97.69 94 ALA A O 1
ATOM 720 N N . LYS A 1 95 ? -8.727 27.766 6.535 1 97.94 95 LYS A N 1
ATOM 721 C CA . LYS A 1 95 ? -10.164 27.641 6.781 1 97.94 95 LYS A CA 1
ATOM 722 C C . LYS A 1 95 ? -10.578 26.188 6.984 1 97.94 95 LYS A C 1
ATOM 724 O O . LYS A 1 95 ? -11.359 25.891 7.883 1 97.94 95 LYS A O 1
ATOM 729 N N . LEU A 1 96 ? -10.07 25.375 6.148 1 97.94 96 LEU A N 1
ATOM 730 C CA . LEU A 1 96 ? -10.367 23.953 6.258 1 97.94 96 LEU A CA 1
ATOM 731 C C . LEU A 1 96 ? -9.914 23.406 7.609 1 97.94 96 LEU A C 1
ATOM 733 O O . LEU A 1 96 ? -10.656 22.656 8.266 1 97.94 96 LEU A O 1
ATOM 737 N N . ALA A 1 97 ? -8.711 23.734 8.008 1 98.06 97 ALA A N 1
ATOM 738 C CA . ALA A 1 97 ? -8.172 23.266 9.289 1 98.06 97 ALA A CA 1
ATOM 739 C C . ALA A 1 97 ? -9.086 23.688 10.445 1 98.06 97 ALA A C 1
ATOM 741 O O . ALA A 1 97 ? -9.344 22.891 11.352 1 98.06 97 ALA A O 1
ATOM 742 N N . GLY A 1 98 ? -9.484 24.922 10.391 1 97.75 98 GLY A N 1
ATOM 743 C CA . GLY A 1 98 ? -10.375 25.406 11.43 1 97.75 98 GLY A CA 1
ATOM 744 C C . GLY A 1 98 ? -11.742 24.75 11.398 1 97.75 98 GLY A C 1
ATOM 745 O O . GLY A 1 98 ? -12.258 24.344 12.438 1 97.75 98 GLY A O 1
ATOM 746 N N . GLN A 1 99 ? -12.305 24.625 10.305 1 98 99 GLN A N 1
ATOM 747 C CA . GLN A 1 99 ? -13.656 24.109 10.125 1 98 99 GLN A CA 1
ATOM 748 C C . GLN A 1 99 ? -13.758 22.656 10.594 1 98 99 GLN A C 1
ATOM 750 O O . GLN A 1 99 ? -14.758 22.266 11.203 1 98 99 GLN A O 1
ATOM 755 N N . TYR A 1 100 ? -12.766 21.922 10.352 1 97.81 100 TYR A N 1
ATOM 756 C CA . TYR A 1 100 ? -12.844 20.484 10.641 1 97.81 100 TYR A CA 1
ATOM 757 C C . TYR A 1 100 ? -11.961 20.125 11.828 1 97.81 100 TYR A C 1
ATOM 759 O O . TYR A 1 100 ? -11.703 18.953 12.078 1 97.81 100 TYR A O 1
ATOM 767 N N . HIS A 1 101 ? -11.438 21.125 12.5 1 96.81 101 HIS A N 1
ATOM 768 C CA . HIS A 1 101 ? -10.68 20.969 13.742 1 96.81 101 HIS A CA 1
ATOM 769 C C . HIS A 1 101 ? -9.484 20.047 13.539 1 96.81 101 HIS A C 1
ATOM 771 O O . HIS A 1 101 ? -9.227 19.172 14.367 1 96.81 101 HIS A O 1
ATOM 777 N N . ILE A 1 102 ? -8.828 20.266 12.484 1 97.75 102 ILE A N 1
ATOM 778 C CA . ILE A 1 102 ? -7.617 19.516 12.18 1 97.75 102 ILE A CA 1
ATOM 779 C C . ILE A 1 102 ? -6.434 20.125 12.93 1 97.75 102 ILE A C 1
ATOM 781 O O . ILE A 1 102 ? -6.059 21.266 12.695 1 97.75 102 ILE A O 1
ATOM 785 N N . LYS A 1 103 ? -5.816 19.25 13.75 1 96.19 103 LYS A N 1
ATOM 786 C CA . LYS A 1 103 ? -4.746 19.75 14.602 1 96.19 103 LYS A CA 1
ATOM 787 C C . LYS A 1 103 ? -3.381 19.266 14.109 1 96.19 103 LYS A C 1
ATOM 789 O O . LYS A 1 103 ? -2.352 19.859 14.461 1 96.19 103 LYS A O 1
ATOM 794 N N . VAL A 1 104 ? -3.346 18.219 13.352 1 97.19 104 VAL A N 1
ATOM 795 C CA . VAL A 1 104 ? -2.094 17.781 12.742 1 97.19 104 VAL A CA 1
ATOM 796 C C . VAL A 1 104 ? -1.74 18.703 11.578 1 97.19 104 VAL A C 1
ATOM 798 O O . VAL A 1 104 ? -2.598 19.438 11.07 1 97.19 104 VAL A O 1
ATOM 801 N N . PRO A 1 105 ? -0.472 18.719 11.18 1 97.56 105 PRO A N 1
ATOM 802 C CA . PRO A 1 105 ? -0.152 19.562 10.031 1 97.56 105 PRO A CA 1
ATOM 803 C C . PRO A 1 105 ? -1.023 19.266 8.812 1 97.56 105 PRO A C 1
ATOM 805 O O . PRO A 1 105 ? -1.161 18.094 8.422 1 97.56 105 PRO A O 1
ATOM 808 N N . LEU A 1 106 ? -1.6 20.281 8.32 1 98.38 106 LEU A N 1
ATOM 809 C CA . LEU A 1 106 ? -2.371 20.219 7.082 1 98.38 106 LEU A CA 1
ATOM 810 C C . LEU A 1 106 ? -1.635 20.922 5.945 1 98.38 106 LEU A C 1
ATOM 812 O O . LEU A 1 106 ? -1.296 22.094 6.059 1 98.38 106 LEU A O 1
ATOM 816 N N . LEU A 1 107 ? -1.435 20.172 4.82 1 98.31 107 LEU A N 1
ATOM 817 C CA . LEU A 1 107 ? -0.535 20.641 3.77 1 98.31 107 LEU A CA 1
ATOM 818 C C . LEU A 1 107 ? -1.223 20.609 2.41 1 98.31 107 LEU A C 1
ATOM 820 O O . LEU A 1 107 ? -2.301 20.031 2.27 1 98.31 107 LEU A O 1
ATOM 824 N N . ILE A 1 108 ? -0.595 21.266 1.481 1 96.44 108 ILE A N 1
ATOM 825 C CA . ILE A 1 108 ? -0.89 21.156 0.058 1 96.44 108 ILE A CA 1
ATOM 826 C C . ILE A 1 108 ? 0.346 20.656 -0.684 1 96.44 108 ILE A C 1
ATOM 828 O O . ILE A 1 108 ? 1.46 21.109 -0.437 1 96.44 108 ILE A O 1
ATOM 832 N N . ALA A 1 109 ? 0.08 19.734 -1.535 1 95.5 109 ALA A N 1
ATOM 833 C CA . ALA A 1 109 ? 1.192 19.234 -2.342 1 95.5 109 ALA A CA 1
ATOM 834 C C . ALA A 1 109 ? 1.445 20.141 -3.545 1 95.5 109 ALA A C 1
ATOM 836 O O . ALA A 1 109 ? 0.515 20.484 -4.281 1 95.5 109 ALA A O 1
ATOM 837 N N . ARG A 1 110 ? 2.674 20.484 -3.752 1 91.81 110 ARG A N 1
ATOM 838 C CA . ARG A 1 110 ? 3.035 21.375 -4.844 1 91.81 110 ARG A CA 1
ATOM 839 C C . ARG A 1 110 ? 3.883 20.656 -5.887 1 91.81 110 ARG A C 1
ATOM 841 O O . ARG A 1 110 ? 3.844 21 -7.07 1 91.81 110 ARG A O 1
ATOM 848 N N . GLN A 1 111 ? 4.715 19.797 -5.562 1 88.88 111 GLN A N 1
ATOM 849 C CA . GLN A 1 111 ? 5.578 19.031 -6.449 1 88.88 111 GLN A CA 1
ATOM 850 C C . GLN A 1 111 ? 5.367 17.531 -6.25 1 88.88 111 GLN A C 1
ATOM 852 O O . GLN A 1 111 ? 6.277 16.828 -5.805 1 88.88 111 GLN A O 1
ATOM 857 N N . GLU A 1 112 ? 4.336 17.047 -6.715 1 89.69 112 GLU A N 1
ATOM 858 C CA . GLU A 1 112 ? 3.924 15.664 -6.438 1 89.69 112 GLU A CA 1
ATOM 859 C C . GLU A 1 112 ? 4.875 14.664 -7.086 1 89.69 112 GLU A C 1
ATOM 861 O O . GLU A 1 112 ? 5.066 13.562 -6.57 1 89.69 112 GLU A O 1
ATOM 866 N N . ALA A 1 113 ? 5.469 15.078 -8.156 1 87 113 ALA A N 1
ATOM 867 C CA . ALA A 1 113 ? 6.348 14.18 -8.906 1 87 113 ALA A CA 1
ATOM 868 C C . ALA A 1 113 ? 7.57 13.797 -8.07 1 87 113 ALA A C 1
ATOM 870 O O . ALA A 1 113 ? 8.219 12.781 -8.344 1 87 113 ALA A O 1
ATOM 871 N N . SER A 1 114 ? 7.914 14.578 -7.082 1 90.19 114 SER A N 1
ATOM 872 C CA . SER A 1 114 ? 9.102 14.344 -6.27 1 90.19 114 SER A CA 1
ATOM 873 C C . SER A 1 114 ? 8.781 13.469 -5.062 1 90.19 114 SER A C 1
ATOM 875 O O . SER A 1 114 ? 9.688 13.062 -4.328 1 90.19 114 SER A O 1
ATOM 877 N N . LEU A 1 115 ? 7.559 13.164 -4.875 1 94 115 LEU A N 1
ATOM 878 C CA . LEU A 1 115 ? 7.156 12.383 -3.709 1 94 115 LEU A CA 1
ATOM 879 C C . LEU A 1 115 ? 7.406 10.898 -3.936 1 94 115 LEU A C 1
ATOM 881 O O . LEU A 1 115 ? 7.352 10.422 -5.07 1 94 115 LEU A O 1
ATOM 885 N N . PRO A 1 116 ? 7.727 10.18 -2.908 1 93.94 116 PRO A N 1
ATOM 886 C CA . PRO A 1 116 ? 8.016 8.75 -3.045 1 93.94 116 PRO A CA 1
ATOM 887 C C . PRO A 1 116 ? 6.758 7.898 -3.18 1 93.94 116 PRO A C 1
ATOM 889 O O . PRO A 1 116 ? 6.797 6.688 -2.951 1 93.94 116 PRO A O 1
ATOM 892 N N . PHE A 1 117 ? 5.672 8.477 -3.436 1 94.31 117 PHE A N 1
ATOM 893 C CA . PHE A 1 117 ? 4.375 7.844 -3.641 1 94.31 117 PHE A CA 1
ATOM 894 C C . PHE A 1 117 ? 3.562 8.594 -4.684 1 94.31 117 PHE A C 1
ATOM 896 O O . PHE A 1 117 ? 3.781 9.789 -4.906 1 94.31 117 PHE A O 1
ATOM 903 N N . PRO A 1 118 ? 2.684 7.898 -5.316 1 91.25 118 PRO A N 1
ATOM 904 C CA . PRO A 1 118 ? 1.89 8.562 -6.352 1 91.25 118 PRO A CA 1
ATOM 905 C C . PRO A 1 118 ? 0.718 9.359 -5.773 1 91.25 118 PRO A C 1
ATOM 907 O O . PRO A 1 118 ? 0.321 9.133 -4.629 1 91.25 118 PRO A O 1
ATOM 910 N N . HIS A 1 119 ? 0.205 10.258 -6.621 1 93.56 119 HIS A N 1
ATOM 911 C CA . HIS A 1 119 ? -1.081 10.867 -6.297 1 93.56 119 HIS A CA 1
ATOM 912 C C . HIS A 1 119 ? -2.174 9.812 -6.176 1 93.56 119 HIS A C 1
ATOM 914 O O . HIS A 1 119 ? -2.283 8.922 -7.02 1 93.56 119 HIS A O 1
ATOM 920 N N . PRO A 1 120 ? -2.953 9.953 -5.109 1 95.5 120 PRO A N 1
ATOM 921 C CA . PRO A 1 120 ? -3.938 8.883 -4.926 1 95.5 120 PRO A CA 1
ATOM 922 C C . PRO A 1 120 ? -5 8.867 -6.02 1 95.5 120 PRO A C 1
ATOM 924 O O . PRO A 1 120 ? -5.43 9.93 -6.484 1 95.5 120 PRO A O 1
ATOM 927 N N . ALA A 1 121 ? -5.43 7.641 -6.363 1 91.56 121 ALA A N 1
ATOM 928 C CA . ALA A 1 121 ? -6.5 7.469 -7.344 1 91.56 121 ALA A CA 1
ATOM 929 C C . ALA A 1 121 ? -7.871 7.633 -6.699 1 91.56 121 ALA A C 1
ATOM 931 O O . ALA A 1 121 ? -8.875 7.793 -7.395 1 91.56 121 ALA A O 1
ATOM 932 N N . GLY A 1 122 ? -7.93 7.598 -5.41 1 95.12 122 GLY A N 1
ATOM 933 C CA . GLY A 1 122 ? -9.141 7.738 -4.617 1 95.12 122 GLY A CA 1
ATOM 934 C C . GLY A 1 122 ? -8.867 8.164 -3.186 1 95.12 122 GLY A C 1
ATOM 935 O O . GLY A 1 122 ? -7.715 8.188 -2.748 1 95.12 122 GLY A O 1
ATOM 936 N N . LEU A 1 123 ? -10.047 8.508 -2.498 1 97.38 123 LEU A N 1
ATOM 937 C CA . LEU A 1 123 ? -9.922 8.992 -1.129 1 97.38 123 LEU A CA 1
ATOM 938 C C . LEU A 1 123 ? -10.82 8.195 -0.186 1 97.38 123 LEU A C 1
ATOM 940 O O . LEU A 1 123 ? -11.883 7.719 -0.588 1 97.38 123 LEU A O 1
ATOM 944 N N . PRO A 1 124 ? -10.406 8.062 1.119 1 98.44 124 PRO A N 1
ATOM 945 C CA . PRO A 1 124 ? -9.086 8.445 1.641 1 98.44 124 PRO A CA 1
ATOM 946 C C . PRO A 1 124 ? -7.992 7.453 1.26 1 98.44 124 PRO A C 1
ATOM 948 O O . PRO A 1 124 ? -8.281 6.277 1.017 1 98.44 124 PRO A O 1
ATOM 951 N N . THR A 1 125 ? -6.816 7.906 1.065 1 98.44 125 THR A N 1
ATOM 952 C CA . THR A 1 125 ? -5.613 7.102 0.899 1 98.44 125 THR A CA 1
ATOM 953 C C . THR A 1 125 ? -4.488 7.617 1.793 1 98.44 125 THR A C 1
ATOM 955 O O . THR A 1 125 ? -4.285 8.828 1.902 1 98.44 125 THR A O 1
ATOM 958 N N . SER A 1 126 ? -3.809 6.656 2.428 1 98.62 126 SER A N 1
ATOM 959 C CA . SER A 1 126 ? -2.682 7.02 3.281 1 98.62 126 SER A CA 1
ATOM 960 C C . SER A 1 126 ? -1.406 6.305 2.846 1 98.62 126 SER A C 1
ATOM 962 O O . SER A 1 126 ? -1.453 5.152 2.402 1 98.62 126 SER A O 1
ATOM 964 N N . TYR A 1 127 ? -0.325 7.027 2.994 1 98.19 127 TYR A N 1
ATOM 965 C CA . TYR A 1 127 ? 1.008 6.5 2.73 1 98.19 127 TYR A CA 1
ATOM 966 C C . TYR A 1 127 ? 1.838 6.449 4.008 1 98.19 127 TYR A C 1
ATOM 968 O O . TYR A 1 127 ? 2.012 7.465 4.684 1 98.19 127 TYR A O 1
ATOM 976 N N . LEU A 1 128 ? 2.318 5.25 4.32 1 97.56 128 LEU A N 1
ATOM 977 C CA . LEU A 1 128 ? 3.213 5.105 5.461 1 97.56 128 LEU A CA 1
ATOM 978 C C . LEU A 1 128 ? 4.672 5.09 5.012 1 97.56 128 LEU A C 1
ATOM 980 O O . LEU A 1 128 ? 5.086 4.207 4.258 1 97.56 128 LEU A O 1
ATOM 984 N N . LEU A 1 129 ? 5.383 6.066 5.512 1 97.25 129 LEU A N 1
ATOM 985 C CA . LEU A 1 129 ? 6.824 6.141 5.289 1 97.25 129 LEU A CA 1
ATOM 986 C C . LEU A 1 129 ? 7.59 5.762 6.551 1 97.25 129 LEU A C 1
ATOM 988 O O . LEU A 1 129 ? 7.137 6.043 7.664 1 97.25 129 LEU A O 1
ATOM 992 N N . ASP A 1 130 ? 8.75 5.215 6.352 1 94.81 130 ASP A N 1
ATOM 993 C CA . ASP A 1 130 ? 9.578 4.977 7.527 1 94.81 130 ASP A CA 1
ATOM 994 C C . ASP A 1 130 ? 10.359 6.23 7.914 1 94.81 130 ASP A C 1
ATOM 996 O O . ASP A 1 130 ? 10.172 7.293 7.316 1 94.81 130 ASP A O 1
ATOM 1000 N N . GLY A 1 131 ? 11.18 6.082 8.945 1 94.56 131 GLY A N 1
ATOM 1001 C CA . GLY A 1 131 ? 11.898 7.23 9.469 1 94.56 131 GLY A CA 1
ATOM 1002 C C . GLY A 1 131 ? 12.914 7.797 8.492 1 94.56 131 GLY A C 1
ATOM 1003 O O . GLY A 1 131 ? 13.422 8.898 8.688 1 94.56 131 GLY A O 1
ATOM 1004 N N . GLU A 1 132 ? 13.203 7.086 7.441 1 94.38 132 GLU A N 1
ATOM 1005 C CA . GLU A 1 132 ? 14.148 7.52 6.418 1 94.38 132 GLU A CA 1
ATOM 1006 C C . GLU A 1 132 ? 13.422 8.078 5.195 1 94.38 132 GLU A C 1
ATOM 1008 O O . GLU A 1 132 ? 14.062 8.453 4.207 1 94.38 132 GLU A O 1
ATOM 1013 N N . GLY A 1 133 ? 12.133 8.109 5.242 1 94.69 133 GLY A N 1
ATOM 1014 C CA . GLY A 1 133 ? 11.336 8.688 4.168 1 94.69 133 GLY A CA 1
ATOM 1015 C C . GLY A 1 133 ? 11.023 7.695 3.064 1 94.69 133 GLY A C 1
ATOM 1016 O O . GLY A 1 133 ? 10.586 8.086 1.979 1 94.69 133 GLY A O 1
ATOM 1017 N N . LYS A 1 134 ? 11.211 6.453 3.326 1 94.19 134 LYS A N 1
ATOM 1018 C CA . LYS A 1 134 ? 10.93 5.422 2.334 1 94.19 134 LYS A CA 1
ATOM 1019 C C . LYS A 1 134 ? 9.508 4.895 2.473 1 94.19 134 LYS A C 1
ATOM 1021 O O . LYS A 1 134 ? 9.039 4.633 3.584 1 94.19 134 LYS A O 1
ATOM 1026 N N . LEU A 1 135 ? 8.797 4.73 1.284 1 96.25 135 LEU A N 1
ATOM 1027 C CA . LEU A 1 135 ? 7.434 4.219 1.281 1 96.25 135 LEU A CA 1
ATOM 1028 C C . LEU A 1 135 ? 7.395 2.764 1.741 1 96.25 135 LEU A C 1
ATOM 1030 O O . LEU A 1 135 ? 8.102 1.917 1.193 1 96.25 135 LEU A O 1
ATOM 1034 N N . GLN A 1 136 ? 6.582 2.512 2.748 1 95.12 136 GLN A N 1
ATOM 1035 C CA . GLN A 1 136 ? 6.438 1.161 3.283 1 95.12 136 GLN A CA 1
ATOM 1036 C C . GLN A 1 136 ? 5.09 0.559 2.896 1 95.12 136 GLN A C 1
ATOM 1038 O O . GLN A 1 136 ? 5 -0.635 2.6 1 95.12 136 GLN A O 1
ATOM 1043 N N . GLN A 1 137 ? 4.062 1.439 2.938 1 96.38 137 GLN A N 1
ATOM 1044 C CA . GLN A 1 137 ? 2.707 0.967 2.689 1 96.38 137 GLN A CA 1
ATOM 1045 C C . GLN A 1 137 ? 1.854 2.057 2.043 1 96.38 137 GLN A C 1
ATOM 1047 O O . GLN A 1 137 ? 2.021 3.24 2.34 1 96.38 137 GLN A O 1
ATOM 1052 N N . THR A 1 138 ? 1.03 1.655 1.173 1 96.94 138 THR A N 1
ATOM 1053 C CA . THR A 1 138 ? -0.128 2.439 0.759 1 96.94 138 THR A CA 1
ATOM 1054 C C . THR A 1 138 ? -1.417 1.822 1.295 1 96.94 138 THR A C 1
ATOM 1056 O O . THR A 1 138 ? -1.651 0.623 1.135 1 96.94 138 THR A O 1
ATOM 1059 N N . LEU A 1 139 ? -2.182 2.615 1.96 1 97.06 139 LEU A N 1
ATOM 1060 C CA . LEU A 1 139 ? -3.443 2.184 2.553 1 97.06 139 LEU A CA 1
ATOM 1061 C C . LEU A 1 139 ? -4.625 2.891 1.893 1 97.06 139 LEU A C 1
ATOM 1063 O O . LEU A 1 139 ? -4.789 4.102 2.043 1 97.06 139 LEU A O 1
ATOM 1067 N N . VAL A 1 140 ? -5.414 2.117 1.229 1 96.56 140 VAL A N 1
ATOM 1068 C CA . VAL A 1 140 ? -6.523 2.684 0.468 1 96.56 140 VAL A CA 1
ATOM 1069 C C . VAL A 1 140 ? -7.82 2.547 1.264 1 96.56 140 VAL A C 1
ATOM 1071 O O . VAL A 1 140 ? -8.148 1.462 1.75 1 96.56 140 VAL A O 1
ATOM 1074 N N . GLY A 1 141 ? -8.508 3.625 1.387 1 96 141 GLY A N 1
ATOM 1075 C CA . GLY A 1 141 ? -9.789 3.594 2.07 1 96 141 GLY A CA 1
ATOM 1076 C C . GLY A 1 141 ? -9.719 4.117 3.494 1 96 141 GLY A C 1
ATOM 1077 O O . GLY A 1 141 ? -8.641 4.461 3.982 1 96 141 GLY A O 1
ATOM 1078 N N . GLU A 1 142 ? -10.859 4.102 4.133 1 95.81 142 GLU A N 1
ATOM 1079 C CA . GLU A 1 142 ? -11.031 4.668 5.465 1 95.81 142 GLU A CA 1
ATOM 1080 C C . GLU A 1 142 ? -10.398 3.783 6.531 1 95.81 142 GLU A C 1
ATOM 1082 O O . GLU A 1 142 ? -10.484 2.555 6.457 1 95.81 142 GLU A O 1
ATOM 1087 N N . PHE A 1 143 ? -9.773 4.438 7.527 1 94.25 143 PHE A N 1
ATOM 1088 C CA . PHE A 1 143 ? -9.281 3.691 8.68 1 94.25 143 PHE A CA 1
ATOM 1089 C C . PHE A 1 143 ? -10.43 3.23 9.562 1 94.25 143 PHE A C 1
ATOM 1091 O O . PHE A 1 143 ? -11.328 4.016 9.883 1 94.25 143 PHE A O 1
ATOM 1098 N N . THR A 1 144 ? -10.43 1.972 9.852 1 85.75 144 THR A N 1
ATOM 1099 C CA . THR A 1 144 ? -11.219 1.389 10.93 1 85.75 144 THR A CA 1
ATOM 1100 C C . THR A 1 144 ? -10.352 1.093 12.148 1 85.75 144 THR A C 1
ATOM 1102 O O . THR A 1 144 ? -9.117 1.108 12.055 1 85.75 144 THR A O 1
ATOM 1105 N N . PRO A 1 145 ? -10.969 0.869 13.242 1 85.5 145 PRO A N 1
ATOM 1106 C CA . PRO A 1 145 ? -10.156 0.513 14.406 1 85.5 145 PRO A CA 1
ATOM 1107 C C . PRO A 1 145 ? -9.25 -0.687 14.148 1 85.5 145 PRO A C 1
ATOM 1109 O O . PRO A 1 145 ? -8.086 -0.682 14.555 1 85.5 145 PRO A O 1
ATOM 1112 N N . SER A 1 146 ? -9.727 -1.621 13.461 1 84.38 146 SER A N 1
ATOM 1113 C CA . SER A 1 146 ? -8.938 -2.812 13.18 1 84.38 146 SER A CA 1
ATOM 1114 C C . SER A 1 146 ? -7.77 -2.49 12.25 1 84.38 146 SER A C 1
ATOM 1116 O O . SER A 1 146 ? -6.652 -2.975 12.453 1 84.38 146 SER A O 1
ATOM 1118 N N . ARG A 1 147 ? -8.008 -1.682 11.258 1 88.81 147 ARG A N 1
ATOM 1119 C CA . ARG A 1 147 ? -6.945 -1.293 10.336 1 88.81 147 ARG A CA 1
ATOM 1120 C C . ARG A 1 147 ? -5.883 -0.458 11.039 1 88.81 147 ARG A 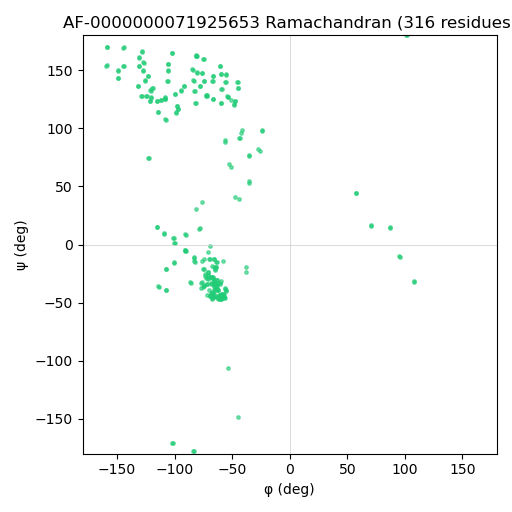C 1
ATOM 1122 O O . ARG A 1 147 ? -4.695 -0.551 10.719 1 88.81 147 ARG A O 1
ATOM 1129 N N . LEU A 1 148 ? -6.348 0.321 11.953 1 90.81 148 LEU A N 1
ATOM 1130 C CA . LEU A 1 148 ? -5.406 1.14 12.711 1 90.81 148 LEU A CA 1
ATOM 1131 C C . LEU A 1 148 ? -4.527 0.272 13.609 1 90.81 148 LEU A C 1
ATOM 1133 O O . LEU A 1 148 ? -3.338 0.546 13.773 1 90.81 148 LEU A O 1
ATOM 1137 N N . GLU A 1 149 ? -5.164 -0.643 14.219 1 88.38 149 GLU A N 1
ATOM 1138 C CA . GLU A 1 149 ? -4.387 -1.571 15.039 1 88.38 149 GLU A CA 1
ATOM 1139 C C . GLU A 1 149 ? -3.33 -2.289 14.203 1 88.38 149 GLU A C 1
ATOM 1141 O O . GLU A 1 149 ? -2.197 -2.479 14.648 1 88.38 149 GLU A O 1
ATOM 1146 N N . ALA A 1 150 ? -3.684 -2.705 13.062 1 88.88 150 ALA A N 1
ATOM 1147 C CA . ALA A 1 150 ? -2.738 -3.35 12.148 1 88.88 150 ALA A CA 1
ATOM 1148 C C . ALA A 1 150 ? -1.601 -2.402 11.781 1 88.88 150 ALA A C 1
ATOM 1150 O O . ALA A 1 150 ? -0.442 -2.816 11.703 1 88.88 150 ALA A O 1
ATOM 1151 N N . LEU A 1 151 ? -1.94 -1.193 11.5 1 91.62 151 LEU A N 1
ATOM 1152 C CA . LEU A 1 151 ? -0.944 -0.171 11.203 1 91.62 151 LEU A CA 1
ATOM 1153 C C . LEU A 1 151 ? 0.051 -0.029 12.352 1 91.62 151 LEU A C 1
ATOM 1155 O O . LEU A 1 151 ? 1.264 -0.011 12.125 1 91.62 151 LEU A O 1
ATOM 1159 N N . ARG A 1 152 ? -0.459 0.016 13.539 1 90.31 152 ARG A N 1
ATOM 1160 C CA . ARG A 1 152 ? 0.381 0.131 14.727 1 90.31 152 ARG A CA 1
ATOM 1161 C C . ARG A 1 152 ? 1.354 -1.039 14.82 1 90.31 152 ARG A C 1
ATOM 1163 O O . ARG A 1 152 ? 2.529 -0.852 15.141 1 90.31 152 ARG A O 1
ATOM 1170 N N . ALA A 1 153 ? 0.863 -2.145 14.578 1 86.56 153 ALA A N 1
ATOM 1171 C CA . ALA A 1 153 ? 1.674 -3.355 14.68 1 86.56 153 ALA A CA 1
ATOM 1172 C C . ALA A 1 153 ? 2.781 -3.363 13.633 1 86.56 153 ALA A C 1
ATOM 1174 O O . ALA A 1 153 ? 3.863 -3.906 13.867 1 86.56 153 ALA A O 1
ATOM 1175 N N . SER A 1 154 ? 2.514 -2.73 12.531 1 87.19 154 SER A N 1
ATOM 1176 C CA . SER A 1 154 ? 3.461 -2.764 11.422 1 87.19 154 SER A CA 1
ATOM 1177 C C . SER A 1 154 ? 4.656 -1.851 11.688 1 87.19 154 SER A C 1
ATOM 1179 O O . SER A 1 154 ? 5.703 -1.987 11.055 1 87.19 154 SER A O 1
ATOM 1181 N N . VAL A 1 155 ? 4.48 -0.909 12.562 1 87.94 155 VAL A N 1
ATOM 1182 C CA . VAL A 1 155 ? 5.562 0.042 12.789 1 87.94 155 VAL A CA 1
ATOM 1183 C C . VAL A 1 155 ? 6.32 -0.33 14.062 1 87.94 155 VAL A C 1
ATOM 1185 O O . VAL A 1 155 ? 7.328 0.296 14.398 1 87.94 155 VAL A O 1
ATOM 1188 N N . LYS A 1 156 ? 5.762 -1.21 14.922 1 74.25 156 LYS A N 1
ATOM 1189 C CA . LYS A 1 156 ? 6.445 -1.597 16.156 1 74.25 156 LYS A CA 1
ATOM 1190 C C . LYS A 1 156 ? 7.801 -2.23 15.852 1 74.25 156 LYS A C 1
ATOM 1192 O O . LYS A 1 156 ? 7.918 -3.057 14.945 1 74.25 156 LYS A O 1
ATOM 1197 N N . PRO A 1 157 ? 8.922 -1.503 16.5 1 58.75 157 PRO A N 1
ATOM 1198 C CA . PRO A 1 157 ? 10.242 -2.127 16.359 1 58.75 157 PRO A CA 1
ATOM 1199 C C . PRO A 1 157 ? 10.227 -3.615 16.688 1 58.75 157 PRO A C 1
ATOM 1201 O O . PRO A 1 157 ? 9.43 -4.062 17.516 1 58.75 157 PRO A O 1
ATOM 1204 N N . ILE A 1 158 ? 10.633 -4.547 15.688 1 46.12 158 ILE A N 1
ATOM 1205 C CA . ILE A 1 158 ? 10.906 -5.914 16.125 1 46.12 158 ILE A CA 1
ATOM 1206 C C . ILE A 1 158 ? 11.734 -5.883 17.406 1 46.12 158 ILE A C 1
ATOM 1208 O O . ILE A 1 158 ? 12.75 -5.188 17.484 1 46.12 158 ILE A O 1
ATOM 1212 N N . GLY A 1 159 ? 11.117 -5.902 18.547 1 36.44 159 GLY A N 1
ATOM 1213 C CA . GLY A 1 159 ? 11.953 -6.043 19.734 1 36.44 159 GLY A CA 1
ATOM 1214 C C . GLY A 1 159 ? 13.281 -6.715 19.438 1 36.44 159 GLY A C 1
ATOM 1215 O O . GLY A 1 159 ? 13.32 -7.828 18.922 1 36.44 159 GLY A O 1
ATOM 1216 N N . ARG A 1 160 ? 14.43 -6.047 19.25 1 27.83 160 ARG A N 1
ATOM 1217 C CA . ARG A 1 160 ? 15.633 -6.789 19.641 1 27.83 160 ARG A CA 1
ATOM 1218 C C . ARG A 1 160 ? 15.5 -7.363 21.047 1 27.83 160 ARG A C 1
ATOM 1220 O O . ARG A 1 160 ? 14.883 -6.746 21.906 1 27.83 160 ARG A O 1
ATOM 1227 N N . MET B 1 1 ? -55.844 -4.887 -56.094 1 29.94 1 MET B N 1
ATOM 1228 C CA . MET B 1 1 ? -55.562 -5.805 -54.969 1 29.94 1 MET B CA 1
ATOM 1229 C C . MET B 1 1 ? -54.25 -6.512 -55.188 1 29.94 1 MET B C 1
ATOM 1231 O O . MET B 1 1 ? -54.156 -7.43 -56 1 29.94 1 MET B O 1
ATOM 1235 N N . VAL B 1 2 ? -53.062 -5.605 -55.312 1 38.59 2 VAL B N 1
ATOM 1236 C CA . VAL B 1 2 ? -51.656 -5.902 -55.594 1 38.59 2 VAL B CA 1
ATOM 1237 C C . VAL B 1 2 ? -51.125 -6.895 -54.562 1 38.59 2 VAL B C 1
ATOM 1239 O O . VAL B 1 2 ? -51.188 -6.648 -53.344 1 38.59 2 VAL B O 1
ATOM 1242 N N . ARG B 1 3 ? -51.219 -8.242 -54.812 1 34.81 3 ARG B N 1
ATOM 1243 C CA . ARG B 1 3 ? -50.656 -9.383 -54.094 1 34.81 3 ARG B CA 1
ATOM 1244 C C . ARG B 1 3 ? -49.156 -9.211 -53.844 1 34.81 3 ARG B C 1
ATOM 1246 O O . ARG B 1 3 ? -48.375 -9.219 -54.781 1 34.81 3 ARG B O 1
ATOM 1253 N N . VAL B 1 4 ? -48.75 -8.188 -52.969 1 45.19 4 VAL B N 1
ATOM 1254 C CA . VAL B 1 4 ? -47.406 -8.164 -52.438 1 45.19 4 VAL B CA 1
ATOM 1255 C C . VAL B 1 4 ? -46.969 -9.578 -52.031 1 45.19 4 VAL B C 1
ATOM 1257 O O . VAL B 1 4 ? -47.688 -10.266 -51.312 1 45.19 4 VAL B O 1
ATOM 1260 N N . SER B 1 5 ? -46.25 -10.258 -52.938 1 42.5 5 SER B N 1
ATOM 1261 C CA . SER B 1 5 ? -45.812 -11.656 -52.969 1 42.5 5 SER B CA 1
ATOM 1262 C C . SER B 1 5 ? -45.125 -12.047 -51.688 1 42.5 5 SER B C 1
ATOM 1264 O O . SER B 1 5 ? -44.469 -11.219 -51.062 1 42.5 5 SER B O 1
ATOM 1266 N N . ALA B 1 6 ? -45.531 -13.109 -50.938 1 50.41 6 ALA B N 1
ATOM 1267 C CA . ALA B 1 6 ? -45.125 -13.82 -49.75 1 50.41 6 ALA B CA 1
ATOM 1268 C C . ALA B 1 6 ? -43.625 -13.945 -49.656 1 50.41 6 ALA B C 1
ATOM 1270 O O . ALA B 1 6 ? -43.062 -14.07 -48.562 1 50.41 6 ALA B O 1
ATOM 1271 N N . ARG B 1 7 ? -42.906 -13.781 -50.75 1 53.53 7 ARG B N 1
ATOM 1272 C CA . ARG B 1 7 ? -41.469 -14.008 -50.781 1 53.53 7 ARG B CA 1
ATOM 1273 C C . ARG B 1 7 ? -40.75 -12.852 -50.094 1 53.53 7 ARG B C 1
ATOM 1275 O O . ARG B 1 7 ? -39.719 -13.062 -49.406 1 53.53 7 ARG B O 1
ATOM 1282 N N . VAL B 1 8 ? -41.219 -11.602 -50.219 1 55.19 8 VAL B N 1
ATOM 1283 C CA . VAL B 1 8 ? -40.562 -10.43 -49.656 1 55.19 8 VAL B CA 1
ATOM 1284 C C . VAL B 1 8 ? -40.781 -10.43 -48.125 1 55.19 8 VAL B C 1
ATOM 1286 O O . VAL B 1 8 ? -39.875 -10.031 -47.375 1 55.19 8 VAL B O 1
ATOM 1289 N N . GLN B 1 9 ? -41.938 -11.07 -47.656 1 50.12 9 GLN B N 1
ATOM 1290 C CA . GLN B 1 9 ? -42.188 -11.055 -46.219 1 50.12 9 GLN B CA 1
ATOM 1291 C C . GLN B 1 9 ? -41.281 -12.062 -45.5 1 50.12 9 GLN B C 1
ATOM 1293 O O . GLN B 1 9 ? -40.906 -11.852 -44.344 1 50.12 9 GLN B O 1
ATOM 1298 N N . GLU B 1 10 ? -40.969 -13.219 -46.25 1 52.81 10 GLU B N 1
ATOM 1299 C CA . GLU B 1 10 ? -40.094 -14.203 -45.625 1 52.81 10 GLU B CA 1
ATOM 1300 C C . GLU B 1 10 ? -38.656 -13.711 -45.531 1 52.81 10 GLU B C 1
ATOM 1302 O O . GLU B 1 10 ? -37.938 -14.062 -44.625 1 52.81 10 GLU B O 1
ATOM 1307 N N . LEU B 1 11 ? -38.219 -12.891 -46.594 1 46.91 11 LEU B N 1
ATOM 1308 C CA . LEU B 1 11 ? -36.875 -12.344 -46.531 1 46.91 11 LEU B CA 1
ATOM 1309 C C . LEU B 1 11 ? -36.75 -11.352 -45.375 1 46.91 11 LEU B C 1
ATOM 1311 O O . LEU B 1 11 ? -35.719 -11.25 -44.719 1 46.91 11 LEU B O 1
ATOM 1315 N N . LYS B 1 12 ? -37.812 -10.617 -45.156 1 47.72 12 LYS B N 1
ATOM 1316 C CA . LYS B 1 12 ? -37.75 -9.695 -44 1 47.72 12 LYS B CA 1
ATOM 1317 C C . LYS B 1 12 ? -37.688 -10.453 -42.688 1 47.72 12 LYS B C 1
ATOM 1319 O O . LYS B 1 12 ? -37.156 -9.953 -41.688 1 47.72 12 LYS B O 1
ATOM 1324 N N . ARG B 1 13 ? -38.25 -11.68 -42.656 1 44.88 13 ARG B N 1
ATOM 1325 C CA . ARG B 1 13 ? -38.156 -12.461 -41.438 1 44.88 13 ARG B CA 1
ATOM 1326 C C . ARG B 1 13 ? -36.781 -13.078 -41.281 1 44.88 13 ARG B C 1
ATOM 1328 O O . ARG B 1 13 ? -36.25 -13.211 -40.156 1 44.88 13 ARG B O 1
ATOM 1335 N N . ILE B 1 14 ? -36.156 -13.523 -42.375 1 49.47 14 ILE B N 1
ATOM 1336 C CA . ILE B 1 14 ? -34.844 -14.125 -42.219 1 49.47 14 ILE B CA 1
ATOM 1337 C C . ILE B 1 14 ? -33.812 -13.047 -41.875 1 49.47 14 ILE B C 1
ATOM 1339 O O . ILE B 1 14 ? -32.906 -13.266 -41.062 1 49.47 14 ILE B O 1
ATOM 1343 N N . CYS B 1 15 ? -34.031 -11.828 -42.344 1 51 15 CYS B N 1
ATOM 1344 C CA . CYS B 1 15 ? -33.062 -10.773 -42.062 1 51 15 CYS B CA 1
ATOM 1345 C C . CYS B 1 15 ? -33.062 -10.406 -40.594 1 51 15 CYS B C 1
ATOM 1347 O O . CYS B 1 15 ? -32.062 -9.875 -40.094 1 51 15 CYS B O 1
ATOM 1349 N N . TRP B 1 16 ? -34.188 -10.484 -39.969 1 49.09 16 TRP B N 1
ATOM 1350 C CA . TRP B 1 16 ? -34.219 -9.992 -38.594 1 49.09 16 TRP B CA 1
ATOM 1351 C C . TRP B 1 16 ? -33.5 -10.961 -37.656 1 49.09 16 TRP B C 1
ATOM 1353 O O . TRP B 1 16 ? -33.25 -10.641 -36.5 1 49.09 16 TRP B O 1
ATOM 1363 N N . LEU B 1 17 ? -33.438 -12.227 -38.031 1 44.59 17 LEU B N 1
ATOM 1364 C CA . LEU B 1 17 ? -33 -13.094 -36.938 1 44.59 17 LEU B CA 1
ATOM 1365 C C . LEU B 1 17 ? -31.5 -12.93 -36.688 1 44.59 17 LEU B C 1
ATOM 1367 O O . LEU B 1 17 ? -31.031 -13.117 -35.562 1 44.59 17 LEU B O 1
ATOM 1371 N N . ILE B 1 18 ? -30.75 -12.703 -37.75 1 47.28 18 ILE B N 1
ATOM 1372 C CA . ILE B 1 18 ? -29.359 -13.109 -37.562 1 47.28 18 ILE B CA 1
ATOM 1373 C C . ILE B 1 18 ? -28.641 -12.086 -36.688 1 47.28 18 ILE B C 1
ATOM 1375 O O . ILE B 1 18 ? -27.422 -12.156 -36.5 1 47.28 18 ILE B O 1
ATOM 1379 N N . VAL B 1 19 ? -29.188 -10.93 -36.469 1 51.06 19 VAL B N 1
ATOM 1380 C CA . VAL B 1 19 ? -28.266 -9.969 -35.875 1 51.06 19 VAL B CA 1
ATOM 1381 C C . VAL B 1 19 ? -27.984 -10.367 -34.438 1 51.06 19 VAL B C 1
ATOM 1383 O O . VAL B 1 19 ? -27.391 -9.594 -33.688 1 51.06 19 VAL B O 1
ATOM 1386 N N . ALA B 1 20 ? -28.688 -11.359 -33.969 1 46.62 20 ALA B N 1
ATOM 1387 C CA . ALA B 1 20 ? -28.516 -11.531 -32.531 1 46.62 20 ALA B CA 1
ATOM 1388 C C . ALA B 1 20 ? -27.062 -11.812 -32.188 1 46.62 20 ALA B C 1
ATOM 1390 O O . ALA B 1 20 ? -26.703 -11.93 -31.016 1 46.62 20 ALA B O 1
ATOM 1391 N N . GLY B 1 21 ? -26.406 -12.492 -33.156 1 43.84 21 GLY B N 1
ATOM 1392 C CA . GLY B 1 21 ? -25.359 -13.328 -32.562 1 43.84 21 GLY B CA 1
ATOM 1393 C C . GLY B 1 21 ? -24.406 -12.57 -31.656 1 43.84 21 GLY B C 1
ATOM 1394 O O . GLY B 1 21 ? -24.188 -12.977 -30.516 1 43.84 21 GLY B O 1
ATOM 1395 N N . LEU B 1 22 ? -23.062 -12.32 -32.188 1 43.84 22 LEU B N 1
ATOM 1396 C CA . LEU B 1 22 ? -21.766 -12.398 -31.516 1 43.84 22 LEU B CA 1
ATOM 1397 C C . LEU B 1 22 ? -21.484 -11.133 -30.719 1 43.84 22 LEU B C 1
ATOM 1399 O O . LEU B 1 22 ? -20.828 -10.211 -31.203 1 43.84 22 LEU B O 1
ATOM 1403 N N . LEU B 1 23 ? -22.375 -10.508 -30.234 1 45.25 23 LEU B N 1
ATOM 1404 C CA . LEU B 1 23 ? -21.844 -9.562 -29.25 1 45.25 23 LEU B CA 1
ATOM 1405 C C . LEU B 1 23 ? -20.859 -10.242 -28.312 1 45.25 23 LEU B C 1
ATOM 1407 O O . LEU B 1 23 ? -21.25 -10.828 -27.312 1 45.25 23 LEU B O 1
ATOM 1411 N N . THR B 1 24 ? -19.984 -11.133 -28.797 1 46.75 24 THR B N 1
ATOM 1412 C CA . THR B 1 24 ? -18.875 -11.5 -27.938 1 46.75 24 THR B CA 1
ATOM 1413 C C . THR B 1 24 ? -18.406 -10.305 -27.109 1 46.75 24 THR B C 1
ATOM 1415 O O . THR B 1 24 ? -17.969 -9.289 -27.672 1 46.75 24 THR B O 1
ATOM 1418 N N . ALA B 1 25 ? -19.016 -9.875 -26.109 1 50.06 25 ALA B N 1
ATOM 1419 C CA . ALA B 1 25 ? -18.531 -8.938 -25.109 1 50.06 25 ALA B CA 1
ATOM 1420 C C . ALA B 1 25 ? -17 -9.023 -24.984 1 50.06 25 ALA B C 1
ATOM 1422 O O . ALA B 1 25 ? -16.453 -10.078 -24.656 1 50.06 25 ALA B O 1
ATOM 1423 N N . CYS B 1 26 ? -16.234 -8.461 -25.734 1 53.97 26 CYS B N 1
ATOM 1424 C CA . CYS B 1 26 ? -14.789 -8.266 -25.703 1 53.97 26 CYS B CA 1
ATOM 1425 C C . CYS B 1 26 ? -14.297 -8.07 -24.266 1 53.97 26 CYS B C 1
ATOM 1427 O O . CYS B 1 26 ? -14.258 -6.949 -23.766 1 53.97 26 CYS B O 1
ATOM 1429 N N . SER B 1 27 ? -14.672 -9.047 -23.375 1 59.59 27 SER B N 1
ATOM 1430 C CA . SER B 1 27 ? -14.039 -8.93 -22.062 1 59.59 27 SER B CA 1
ATOM 1431 C C . SER B 1 27 ? -12.539 -8.711 -22.188 1 59.59 27 SER B C 1
ATOM 1433 O O . SER B 1 27 ? -11.883 -9.336 -23.016 1 59.59 27 SER B O 1
ATOM 1435 N N . PRO B 1 28 ? -12.086 -7.684 -21.625 1 68 28 PRO B N 1
ATOM 1436 C CA . PRO B 1 28 ? -10.641 -7.488 -21.703 1 68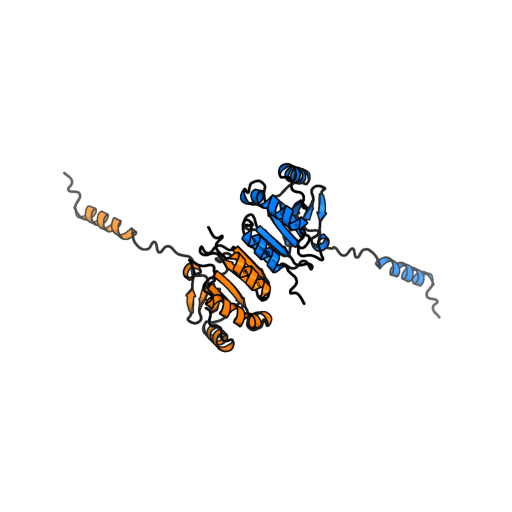 28 PRO B CA 1
ATOM 1437 C C . PRO B 1 28 ? -9.859 -8.766 -21.406 1 68 28 PRO B C 1
ATOM 1439 O O . PRO B 1 28 ? -10.336 -9.633 -20.672 1 68 28 PRO B O 1
ATOM 1442 N N . ALA B 1 29 ? -8.891 -9.023 -22.219 1 74.88 29 ALA B N 1
ATOM 1443 C CA . ALA B 1 29 ? -7.992 -10.156 -22.031 1 74.88 29 ALA B CA 1
ATOM 1444 C C . ALA B 1 29 ? -7.535 -10.258 -20.578 1 74.88 29 ALA B C 1
ATOM 1446 O O . ALA B 1 29 ? -7.293 -9.242 -19.922 1 74.88 29 ALA B O 1
ATOM 1447 N N . PRO B 1 30 ? -7.488 -11.508 -20.141 1 83 30 PRO B N 1
ATOM 1448 C CA . PRO B 1 30 ? -7.02 -11.688 -18.766 1 83 30 PRO B CA 1
ATOM 1449 C C . PRO B 1 30 ? -5.605 -11.156 -18.547 1 83 30 PRO B C 1
ATOM 1451 O O . PRO B 1 30 ? -4.754 -11.281 -19.438 1 83 30 PRO B O 1
ATOM 1454 N N . PRO B 1 31 ? -5.398 -10.703 -17.453 1 90.56 31 PRO B N 1
ATOM 1455 C CA . PRO B 1 31 ? -4.164 -9.938 -17.266 1 90.56 31 PRO B CA 1
ATOM 1456 C C . PRO B 1 31 ? -2.953 -10.82 -17 1 90.56 31 PRO B C 1
ATOM 1458 O O . PRO B 1 31 ? -1.814 -10.344 -17.031 1 90.56 31 PRO B O 1
ATOM 1461 N N . PHE B 1 32 ? -3.178 -12.211 -16.719 1 96.62 32 PHE B N 1
ATOM 1462 C CA . PHE B 1 32 ? -2.047 -13.07 -16.391 1 96.62 32 PHE B CA 1
ATOM 1463 C C . PHE B 1 32 ? -2.08 -14.352 -17.219 1 96.62 32 PHE B C 1
ATOM 1465 O O . PHE B 1 32 ? -3.113 -14.695 -17.797 1 96.62 32 PHE B O 1
ATOM 1472 N N . THR B 1 33 ? -0.947 -14.969 -17.281 1 96.5 33 THR B N 1
ATOM 1473 C CA . THR B 1 33 ? -0.847 -16.344 -17.734 1 96.5 33 THR B CA 1
ATOM 1474 C C . THR B 1 33 ? -0.02 -17.188 -16.766 1 96.5 33 THR B C 1
ATOM 1476 O O . THR B 1 33 ? 0.777 -16.641 -16 1 96.5 33 THR B O 1
ATOM 1479 N N . ASP B 1 34 ? -0.344 -18.531 -16.781 1 97.38 34 ASP B N 1
ATOM 1480 C CA . ASP B 1 34 ? 0.426 -19.438 -15.922 1 97.38 34 ASP B CA 1
ATOM 1481 C C . ASP B 1 34 ? 1.462 -20.203 -16.734 1 97.38 34 ASP B C 1
ATOM 1483 O O . ASP B 1 34 ? 1.742 -19.859 -17.875 1 97.38 34 ASP B O 1
ATOM 1487 N N . SER B 1 35 ? 2.082 -21.188 -16.062 1 96.5 35 SER B N 1
ATOM 1488 C CA . SER B 1 35 ? 3.182 -21.922 -16.688 1 96.5 35 SER B CA 1
ATOM 1489 C C . SER B 1 35 ? 2.684 -22.812 -17.828 1 96.5 35 SER B C 1
ATOM 1491 O O . SER B 1 35 ? 3.48 -23.328 -18.609 1 96.5 35 SER B O 1
ATOM 1493 N N . GLN B 1 36 ? 1.446 -22.984 -17.922 1 96 36 GLN B N 1
ATOM 1494 C CA . GLN B 1 36 ? 0.851 -23.75 -19 1 96 36 GLN B CA 1
ATOM 1495 C C . GLN B 1 36 ? 0.276 -22.844 -20.078 1 96 36 GLN B C 1
ATOM 1497 O O . GLN B 1 36 ? -0.468 -23.281 -20.953 1 96 36 GLN B O 1
ATOM 1502 N N . ASN B 1 37 ? 0.515 -21.578 -19.922 1 95.19 37 ASN B N 1
ATOM 1503 C CA . ASN B 1 37 ? 0.06 -20.547 -20.844 1 95.19 37 ASN B CA 1
ATOM 1504 C C . ASN B 1 37 ? -1.452 -20.359 -20.766 1 95.19 37 ASN B C 1
ATOM 1506 O O . ASN B 1 37 ? -2.074 -19.922 -21.734 1 95.19 37 ASN B O 1
ATOM 1510 N N . GLN B 1 38 ? -2.033 -20.844 -19.75 1 96.12 38 GLN B N 1
ATOM 1511 C CA . GLN B 1 38 ? -3.457 -20.609 -19.531 1 96.12 38 GLN B CA 1
ATOM 1512 C C . GLN B 1 38 ? -3.703 -19.203 -18.984 1 96.12 38 GLN B C 1
ATOM 1514 O O . GLN B 1 38 ? -2.977 -18.75 -18.109 1 96.12 38 GLN B O 1
ATOM 1519 N N . PRO B 1 39 ? -4.734 -18.562 -19.562 1 95.81 39 PRO B N 1
ATOM 1520 C CA . PRO B 1 39 ? -5.078 -17.25 -19.016 1 95.81 39 PRO B CA 1
ATOM 1521 C C . PRO B 1 39 ? -5.629 -17.328 -17.594 1 95.81 39 PRO B C 1
ATOM 1523 O O . PRO B 1 39 ? -6.352 -18.266 -17.266 1 95.81 39 PRO B O 1
ATOM 1526 N N . VAL B 1 40 ? -5.25 -16.422 -16.797 1 96.5 40 VAL B N 1
ATOM 1527 C CA . VAL B 1 40 ? -5.727 -16.328 -15.422 1 96.5 40 VAL B CA 1
ATOM 1528 C C . VAL B 1 40 ? -6.223 -14.906 -15.141 1 96.5 40 VAL B C 1
ATOM 1530 O O . VAL B 1 40 ? -5.523 -13.93 -15.422 1 96.5 40 VAL B O 1
ATOM 1533 N N . ALA B 1 41 ? -7.441 -14.781 -14.625 1 95.5 41 ALA B N 1
ATOM 1534 C CA . ALA B 1 41 ? -8.023 -13.484 -14.258 1 95.5 41 ALA B CA 1
ATOM 1535 C C . ALA B 1 41 ? -8.039 -13.305 -12.75 1 95.5 41 ALA B C 1
ATOM 1537 O O . ALA B 1 41 ? -8.039 -14.281 -11.992 1 95.5 41 ALA B O 1
ATOM 1538 N N . LEU B 1 42 ? -8.055 -12.039 -12.352 1 94.94 42 LEU B N 1
ATOM 1539 C CA . LEU B 1 42 ? -8.188 -11.758 -10.93 1 94.94 42 LEU B CA 1
ATOM 1540 C C . LEU B 1 42 ? -9.5 -12.32 -10.383 1 94.94 42 LEU B C 1
ATOM 1542 O O . LEU B 1 42 ? -9.562 -12.75 -9.234 1 94.94 42 LEU B O 1
ATOM 1546 N N . THR B 1 43 ? -10.484 -12.305 -11.188 1 94.44 43 THR B N 1
ATOM 1547 C CA . THR B 1 43 ? -11.812 -12.758 -10.797 1 94.44 43 THR B CA 1
ATOM 1548 C C . THR B 1 43 ? -11.805 -14.258 -10.508 1 94.44 43 THR B C 1
ATOM 1550 O O . THR B 1 43 ? -12.734 -14.781 -9.891 1 94.44 43 THR B O 1
ATOM 1553 N N . ASP B 1 44 ? -10.805 -14.961 -11 1 95.69 44 ASP B N 1
ATOM 1554 C CA . ASP B 1 44 ? -10.664 -16.375 -10.703 1 95.69 44 ASP B CA 1
ATOM 1555 C C . ASP B 1 44 ? -10.43 -16.609 -9.211 1 95.69 44 ASP B C 1
ATOM 1557 O O . ASP B 1 44 ? -10.578 -17.719 -8.711 1 95.69 44 ASP B O 1
ATOM 1561 N N . PHE B 1 45 ? -10.078 -15.516 -8.492 1 95.12 45 PHE B N 1
ATOM 1562 C CA . PHE B 1 45 ? -9.758 -15.602 -7.074 1 95.12 45 PHE B CA 1
ATOM 1563 C C . PHE B 1 45 ? -10.773 -14.82 -6.242 1 95.12 45 PHE B C 1
ATOM 1565 O O . PHE B 1 45 ? -10.5 -14.477 -5.094 1 95.12 45 PHE B O 1
ATOM 1572 N N . ALA B 1 46 ? -11.844 -14.477 -6.801 1 94.06 46 ALA B N 1
ATOM 1573 C CA . ALA B 1 46 ? -12.859 -13.672 -6.129 1 94.06 46 ALA B CA 1
ATOM 1574 C C . ALA B 1 46 ? -13.398 -14.383 -4.895 1 94.06 46 ALA B C 1
ATOM 1576 O O . ALA B 1 46 ? -13.344 -15.617 -4.809 1 94.06 46 ALA B O 1
ATOM 1577 N N . GLY B 1 47 ? -13.906 -13.586 -3.881 1 94.12 47 GLY B N 1
ATOM 1578 C CA . GLY B 1 47 ? -14.57 -14.148 -2.717 1 94.12 47 GLY B CA 1
ATOM 1579 C C . GLY B 1 47 ? -13.742 -14.055 -1.45 1 94.12 47 GLY B C 1
ATOM 1580 O O . GLY B 1 47 ? -14.289 -13.961 -0.349 1 94.12 47 GLY B O 1
ATOM 1581 N N . LYS B 1 48 ? -12.438 -14.133 -1.605 1 93.25 48 LYS B N 1
ATOM 1582 C CA . LYS B 1 48 ? -11.516 -13.984 -0.486 1 93.25 48 LYS B CA 1
ATOM 1583 C C . LYS B 1 48 ? -10.469 -12.906 -0.775 1 93.25 48 LYS B C 1
ATOM 1585 O O . LYS B 1 48 ? -10.195 -12.602 -1.937 1 93.25 48 LYS B O 1
ATOM 1590 N N . PRO B 1 49 ? -9.914 -12.344 0.334 1 96.56 49 PRO B N 1
ATOM 1591 C CA . PRO B 1 49 ? -8.773 -11.453 0.093 1 96.56 49 PRO B CA 1
ATOM 1592 C C . PRO B 1 49 ? -7.648 -12.133 -0.69 1 96.56 49 PRO B C 1
ATOM 1594 O O . PRO B 1 49 ? -7.363 -13.312 -0.468 1 96.56 49 PRO B O 1
ATOM 1597 N N . LEU B 1 50 ? -7.082 -11.375 -1.589 1 97.62 50 LEU B N 1
ATOM 1598 C CA . LEU B 1 50 ? -6.035 -11.883 -2.471 1 97.62 50 LEU B CA 1
ATOM 1599 C C . LEU B 1 50 ? -4.754 -11.07 -2.309 1 97.62 50 LEU B C 1
ATOM 1601 O O . LEU B 1 50 ? -4.766 -9.844 -2.438 1 97.62 50 LEU B O 1
ATOM 1605 N N . LEU B 1 51 ? -3.709 -11.75 -2 1 98.38 51 LEU B N 1
ATOM 1606 C CA . LEU B 1 51 ? -2.385 -11.133 -1.98 1 98.38 51 LEU B CA 1
ATOM 1607 C C . LEU B 1 51 ? -1.624 -11.445 -3.266 1 98.38 51 LEU B C 1
ATOM 1609 O O . LEU B 1 51 ? -1.319 -12.602 -3.549 1 98.38 51 LEU B O 1
ATOM 1613 N N . VAL B 1 52 ? -1.377 -10.414 -4.035 1 98.62 52 VAL B N 1
ATOM 1614 C CA . VAL B 1 52 ? -0.558 -10.523 -5.238 1 98.62 52 VAL B CA 1
ATOM 1615 C C . VAL B 1 52 ? 0.877 -10.102 -4.926 1 98.62 52 VAL B C 1
ATOM 1617 O O . VAL B 1 52 ? 1.14 -8.93 -4.648 1 98.62 52 VAL B O 1
ATOM 1620 N N . ASN B 1 53 ? 1.729 -11.062 -5.066 1 98.62 53 ASN B N 1
ATOM 1621 C CA . ASN B 1 53 ? 3.117 -10.828 -4.688 1 98.62 53 ASN B CA 1
ATOM 1622 C C . ASN B 1 53 ? 4.039 -10.828 -5.902 1 98.62 53 ASN B C 1
ATOM 1624 O O . ASN B 1 53 ? 4.074 -11.797 -6.66 1 98.62 53 ASN B O 1
ATOM 1628 N N . TYR B 1 54 ? 4.75 -9.773 -6.039 1 98.62 54 TYR B N 1
ATOM 1629 C CA . TYR B 1 54 ? 5.746 -9.695 -7.102 1 98.62 54 TYR B CA 1
ATOM 1630 C C . TYR B 1 54 ? 7.121 -10.117 -6.594 1 98.62 54 TYR B C 1
ATOM 1632 O O . TYR B 1 54 ? 7.59 -9.625 -5.566 1 98.62 54 TYR B O 1
ATOM 1640 N N . PHE B 1 55 ? 7.754 -11 -7.41 1 97.69 55 PHE B N 1
ATOM 1641 C CA . PHE B 1 55 ? 9.086 -11.477 -7.062 1 97.69 55 PHE B CA 1
ATOM 1642 C C . PHE B 1 55 ? 9.938 -11.664 -8.312 1 97.69 55 PHE B C 1
ATOM 1644 O O . PHE B 1 55 ? 9.438 -11.562 -9.438 1 97.69 55 PHE B O 1
ATOM 1651 N N . ALA B 1 56 ? 11.195 -11.883 -8.047 1 98.38 56 ALA B N 1
ATOM 1652 C CA . ALA B 1 56 ? 12.156 -12.289 -9.062 1 98.38 56 ALA B CA 1
ATOM 1653 C C . ALA B 1 56 ? 13.25 -13.172 -8.469 1 98.38 56 ALA B C 1
ATOM 1655 O O . ALA B 1 56 ? 13.578 -13.047 -7.285 1 98.38 56 ALA B O 1
ATOM 1656 N N . PRO B 1 57 ? 13.766 -14.086 -9.32 1 97.62 57 PRO B N 1
ATOM 1657 C CA . PRO B 1 57 ? 14.797 -14.984 -8.797 1 97.62 57 PRO B CA 1
ATOM 1658 C C . PRO B 1 57 ? 16.062 -14.25 -8.383 1 97.62 57 PRO B C 1
ATOM 1660 O O . PRO B 1 57 ? 16.891 -14.797 -7.633 1 97.62 57 PRO B O 1
ATOM 1663 N N . TRP B 1 58 ? 16.312 -13 -8.867 1 97.88 58 TRP B N 1
ATOM 1664 C CA . TRP B 1 58 ? 17.516 -12.242 -8.523 1 97.88 58 TRP B CA 1
ATOM 1665 C C . TRP B 1 58 ? 17.281 -11.375 -7.285 1 97.88 58 TRP B C 1
ATOM 1667 O O . TRP B 1 58 ? 18.109 -10.523 -6.945 1 97.88 58 TRP B O 1
ATOM 1677 N N . CYS B 1 59 ? 16.25 -11.586 -6.73 1 98.25 59 CYS B N 1
ATOM 1678 C CA . CYS B 1 59 ? 15.883 -10.828 -5.539 1 98.25 59 CYS B CA 1
ATOM 1679 C C . CYS B 1 59 ? 15.984 -11.688 -4.289 1 98.25 59 CYS B C 1
ATOM 1681 O O . CYS B 1 59 ? 15.055 -12.438 -3.971 1 98.25 59 CYS B O 1
ATOM 1683 N N . ALA B 1 60 ? 16.938 -11.508 -3.451 1 97.75 60 ALA B N 1
ATOM 1684 C CA . ALA B 1 60 ? 17.219 -12.367 -2.303 1 97.75 60 ALA B CA 1
ATOM 1685 C C . ALA B 1 60 ? 16.109 -12.273 -1.264 1 97.75 60 ALA B C 1
ATOM 1687 O O . ALA B 1 60 ? 15.625 -13.289 -0.76 1 97.75 60 ALA B O 1
ATOM 1688 N N . PRO B 1 61 ? 15.703 -11.047 -0.961 1 97.69 61 PRO B N 1
ATOM 1689 C CA . PRO B 1 61 ? 14.602 -10.977 0.001 1 97.69 61 PRO B CA 1
ATOM 1690 C C . PRO B 1 61 ? 13.32 -11.625 -0.524 1 97.69 61 PRO B C 1
ATOM 1692 O O . PRO B 1 61 ? 12.523 -12.148 0.258 1 97.69 61 PRO B O 1
ATOM 1695 N N . CYS B 1 62 ? 13.094 -11.609 -1.778 1 98.31 62 CYS B N 1
ATOM 1696 C CA . CYS B 1 62 ? 11.945 -12.273 -2.379 1 98.31 62 CYS B CA 1
ATOM 1697 C C . CYS B 1 62 ? 11.992 -13.773 -2.123 1 98.31 62 CYS B C 1
ATOM 1699 O O . CYS B 1 62 ? 10.984 -14.367 -1.738 1 98.31 62 CYS B O 1
ATOM 1701 N N . LEU B 1 63 ? 13.148 -14.258 -2.363 1 97.81 63 LEU B N 1
ATOM 1702 C CA . LEU B 1 63 ? 13.312 -15.695 -2.178 1 97.81 63 LEU B CA 1
ATOM 1703 C C . LEU B 1 63 ? 13.141 -16.078 -0.71 1 97.81 63 LEU B C 1
ATOM 1705 O O . LEU B 1 63 ? 12.547 -17.109 -0.399 1 97.81 63 LEU B O 1
ATOM 1709 N N . ARG B 1 64 ? 13.523 -15.258 0.171 1 96.81 64 ARG B N 1
ATOM 1710 C CA . ARG B 1 64 ? 13.484 -15.539 1.603 1 96.81 64 ARG B CA 1
ATOM 1711 C C . ARG B 1 64 ? 12.047 -15.547 2.119 1 96.81 64 ARG B C 1
ATOM 1713 O O . ARG B 1 64 ? 11.742 -16.219 3.104 1 96.81 64 ARG B O 1
ATOM 1720 N N . GLU B 1 65 ? 11.18 -14.844 1.469 1 96.75 65 GLU B N 1
ATOM 1721 C CA . GLU B 1 65 ? 9.828 -14.75 2.014 1 96.75 65 GLU B CA 1
ATOM 1722 C C . GLU B 1 65 ? 8.93 -15.852 1.463 1 96.75 65 GLU B C 1
ATOM 1724 O O . GLU B 1 65 ? 7.797 -16.016 1.913 1 96.75 65 GLU B O 1
ATOM 1729 N N . ILE B 1 66 ? 9.398 -16.688 0.517 1 96.88 66 ILE B N 1
ATOM 1730 C CA . ILE B 1 66 ? 8.555 -17.656 -0.166 1 96.88 66 ILE B CA 1
ATOM 1731 C C . ILE B 1 66 ? 7.922 -18.594 0.858 1 96.88 66 ILE B C 1
ATOM 1733 O O . ILE B 1 66 ? 6.703 -18.797 0.85 1 96.88 66 ILE B O 1
ATOM 1737 N N . PRO B 1 67 ? 8.664 -19.141 1.852 1 95.94 67 PRO B N 1
ATOM 1738 C CA . PRO B 1 67 ? 8.023 -20.062 2.807 1 95.94 67 PRO B CA 1
ATOM 1739 C C . PRO B 1 67 ? 6.926 -19.375 3.621 1 95.94 67 PRO B C 1
ATOM 1741 O O . PRO B 1 67 ? 5.93 -20.016 3.973 1 95.94 67 PRO B O 1
ATOM 1744 N N . LEU B 1 68 ? 7.074 -18.156 3.918 1 95 68 LEU B N 1
ATOM 1745 C CA . LEU B 1 68 ? 6.062 -17.406 4.668 1 95 68 LEU B CA 1
ATOM 1746 C C . LEU B 1 68 ? 4.789 -17.25 3.846 1 95 68 LEU B C 1
ATOM 1748 O O . LEU B 1 68 ? 3.684 -17.375 4.371 1 95 68 LEU B O 1
ATOM 1752 N N . LEU B 1 69 ? 4.949 -16.953 2.58 1 96.12 69 LEU B N 1
ATOM 1753 C CA . LEU B 1 69 ? 3.812 -16.797 1.682 1 96.12 69 LEU B CA 1
ATOM 1754 C C . LEU B 1 69 ? 3.059 -18.109 1.52 1 96.12 69 LEU B C 1
ATOM 1756 O O . LEU B 1 69 ? 1.827 -18.125 1.491 1 96.12 69 LEU B O 1
ATOM 1760 N N . GLU B 1 70 ? 3.828 -19.188 1.446 1 95.38 70 GLU B N 1
ATOM 1761 C CA . GLU B 1 70 ? 3.225 -20.516 1.367 1 95.38 70 GLU B CA 1
ATOM 1762 C C . GLU B 1 70 ? 2.396 -20.812 2.611 1 95.38 70 GLU B C 1
ATOM 1764 O O . GLU B 1 70 ? 1.272 -21.312 2.508 1 95.38 70 GLU B O 1
ATOM 1769 N N . ALA B 1 71 ? 2.916 -20.516 3.711 1 94.06 71 ALA B N 1
ATOM 1770 C CA . ALA B 1 71 ? 2.223 -20.766 4.973 1 94.06 71 ALA B CA 1
ATOM 1771 C C . ALA B 1 71 ? 0.941 -19.953 5.066 1 94.06 71 ALA B C 1
ATOM 1773 O O . ALA B 1 71 ? -0.077 -20.422 5.57 1 94.06 71 ALA B O 1
ATOM 1774 N N . LEU B 1 72 ? 0.983 -18.719 4.602 1 93.69 72 LEU B N 1
ATOM 1775 C CA . LEU B 1 72 ? -0.167 -17.828 4.621 1 93.69 72 LEU B CA 1
ATOM 1776 C C . LEU B 1 72 ? -1.332 -18.422 3.834 1 93.69 72 LEU B C 1
ATOM 1778 O O . LEU B 1 72 ? -2.484 -18.328 4.266 1 93.69 72 LEU B O 1
ATOM 1782 N N . THR B 1 73 ? -1.058 -18.969 2.74 1 92.25 73 THR B N 1
ATOM 1783 C CA . THR B 1 73 ? -2.086 -19.578 1.906 1 92.25 73 THR B CA 1
ATOM 1784 C C . THR B 1 73 ? -2.748 -20.75 2.631 1 92.25 73 THR B C 1
ATOM 1786 O O . THR B 1 73 ? -3.959 -20.953 2.518 1 92.25 73 THR B O 1
ATOM 1789 N N . HIS B 1 74 ? -2.049 -21.469 3.365 1 92.75 74 HIS B N 1
ATOM 1790 C CA . HIS B 1 74 ? -2.545 -22.656 4.039 1 92.75 74 HIS B CA 1
ATOM 1791 C C . HIS B 1 74 ? -3.492 -22.297 5.18 1 92.75 74 HIS B C 1
ATOM 1793 O O . HIS B 1 74 ? -4.355 -23.094 5.555 1 92.75 74 HIS B O 1
ATOM 1799 N N . GLU B 1 75 ? -3.342 -21.125 5.66 1 91.38 75 GLU B N 1
ATOM 1800 C CA . GLU B 1 75 ? -4.219 -20.656 6.73 1 91.38 75 GLU B CA 1
ATOM 1801 C C . GLU B 1 75 ? -5.648 -20.469 6.23 1 91.38 75 GLU B C 1
ATOM 1803 O O . GLU B 1 75 ? -6.594 -20.469 7.02 1 91.38 75 GLU B O 1
ATOM 1808 N N . GLY B 1 76 ? -5.812 -20.188 4.992 1 90.5 76 GLY B N 1
ATOM 1809 C CA . GLY B 1 76 ? -7.121 -20.234 4.355 1 90.5 76 GLY B CA 1
ATOM 1810 C C . GLY B 1 76 ? -7.824 -18.891 4.32 1 90.5 76 GLY B C 1
ATOM 1811 O O . GLY B 1 76 ? -8.828 -18.734 3.619 1 90.5 76 GLY B O 1
ATOM 1812 N N . GLN B 1 77 ? -7.375 -17.875 4.973 1 92.62 77 GLN B N 1
ATOM 1813 C CA . GLN B 1 77 ? -8.039 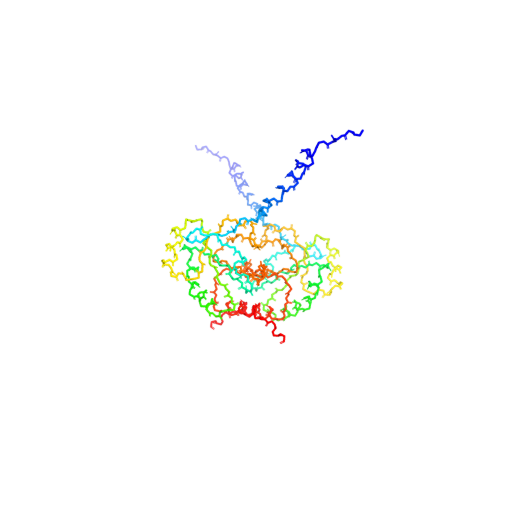-16.578 5.039 1 92.62 77 GLN B CA 1
ATOM 1814 C C . GLN B 1 77 ? -7.629 -15.695 3.867 1 92.62 77 GLN B C 1
ATOM 1816 O O . GLN B 1 77 ? -8.414 -14.859 3.408 1 92.62 77 GLN B O 1
ATOM 1821 N N . ILE B 1 78 ? -6.453 -15.844 3.428 1 95.62 78 ILE B N 1
ATOM 1822 C CA . ILE B 1 78 ? -5.895 -15.047 2.338 1 95.62 78 ILE B CA 1
ATOM 1823 C C . ILE B 1 78 ? -5.387 -15.977 1.234 1 95.62 78 ILE B C 1
ATOM 1825 O O . ILE B 1 78 ? -4.664 -16.938 1.506 1 95.62 78 ILE B O 1
ATOM 1829 N N . THR B 1 79 ? -5.816 -15.727 0.033 1 96.94 79 THR B N 1
ATOM 1830 C CA . THR B 1 79 ? -5.227 -16.391 -1.124 1 96.94 79 THR B CA 1
ATOM 1831 C C . THR B 1 79 ? -3.967 -15.656 -1.581 1 96.94 79 THR B C 1
ATOM 1833 O O . THR B 1 79 ? -3.92 -14.43 -1.572 1 96.94 79 THR B O 1
ATOM 1836 N N . VAL B 1 80 ? -2.977 -16.438 -1.98 1 98.12 80 VAL B N 1
ATOM 1837 C CA . VAL B 1 80 ? -1.728 -15.836 -2.432 1 98.12 80 VAL B CA 1
ATOM 1838 C C . VAL B 1 80 ? -1.436 -16.266 -3.869 1 98.12 80 VAL B C 1
ATOM 1840 O O . VAL B 1 80 ? -1.573 -17.438 -4.215 1 98.12 80 VAL B O 1
ATOM 1843 N N . VAL B 1 81 ? -1.081 -15.297 -4.699 1 98.31 81 VAL B N 1
ATOM 1844 C CA . VAL B 1 81 ? -0.5 -15.562 -6.012 1 98.31 81 VAL B CA 1
ATOM 1845 C C . VAL B 1 81 ? 0.826 -14.82 -6.148 1 98.31 81 VAL B C 1
ATOM 1847 O O . VAL B 1 81 ? 0.978 -13.711 -5.629 1 98.31 81 VAL B O 1
ATOM 1850 N N . MET B 1 82 ? 1.72 -15.477 -6.77 1 98.62 82 MET B N 1
ATOM 1851 C CA . MET B 1 82 ? 3.002 -14.836 -7.055 1 98.62 82 MET B CA 1
ATOM 1852 C C . MET B 1 82 ? 3.115 -14.477 -8.531 1 98.62 82 MET B C 1
ATOM 1854 O O . MET B 1 82 ? 2.672 -15.234 -9.398 1 98.62 82 MET B O 1
ATOM 1858 N N . VAL B 1 83 ? 3.662 -13.359 -8.797 1 98.62 83 VAL B N 1
ATOM 1859 C CA . VAL B 1 83 ? 3.855 -12.867 -10.164 1 98.62 83 VAL B CA 1
ATOM 1860 C C . VAL B 1 83 ? 5.344 -12.648 -10.422 1 98.62 83 VAL B C 1
ATOM 1862 O O . VAL B 1 83 ? 6.008 -11.922 -9.68 1 98.62 83 VAL B O 1
ATOM 1865 N N . ASN B 1 84 ? 5.816 -13.227 -11.453 1 98.62 84 ASN B N 1
ATOM 1866 C CA . ASN B 1 84 ? 7.203 -12.984 -11.844 1 98.62 84 ASN B CA 1
ATOM 1867 C C . ASN B 1 84 ? 7.379 -11.586 -12.43 1 98.62 84 ASN B C 1
ATOM 1869 O O . ASN B 1 84 ? 6.684 -11.211 -13.375 1 98.62 84 ASN B O 1
ATOM 1873 N N . TYR B 1 85 ? 8.281 -10.906 -11.922 1 97.94 85 TYR B N 1
ATOM 1874 C CA . TYR B 1 85 ? 8.484 -9.5 -12.242 1 97.94 85 TYR B CA 1
ATOM 1875 C C . TYR B 1 85 ? 8.977 -9.328 -13.672 1 97.94 85 TYR B C 1
ATOM 1877 O O . TYR B 1 85 ? 8.492 -8.453 -14.398 1 97.94 85 TYR B O 1
ATOM 1885 N N . ASP B 1 86 ? 9.906 -10.164 -14.016 1 97.12 86 ASP B N 1
ATOM 1886 C CA . ASP B 1 86 ? 10.508 -10.086 -15.336 1 97.12 86 ASP B CA 1
ATOM 1887 C C . ASP B 1 86 ? 9.672 -10.836 -16.375 1 97.12 86 ASP B C 1
ATOM 1889 O O . ASP B 1 86 ? 8.984 -11.797 -16.031 1 97.12 86 ASP B O 1
ATOM 1893 N N . PRO B 1 87 ? 9.781 -10.297 -17.578 1 94.75 87 PRO B N 1
ATOM 1894 C CA . PRO B 1 87 ? 9.172 -11.125 -18.625 1 94.75 87 PRO B CA 1
ATOM 1895 C C . PRO B 1 87 ? 9.727 -12.547 -18.641 1 94.75 87 PRO B C 1
ATOM 1897 O O . PRO B 1 87 ? 10.898 -12.766 -18.344 1 94.75 87 PRO B O 1
ATOM 1900 N N . ALA B 1 88 ? 8.82 -13.531 -19 1 96.56 88 ALA B N 1
ATOM 1901 C CA . ALA B 1 88 ? 9.227 -14.93 -19.047 1 96.56 88 ALA B CA 1
ATOM 1902 C C . ALA B 1 88 ? 8.273 -15.742 -19.938 1 96.56 88 ALA B C 1
ATOM 1904 O O . ALA B 1 88 ? 7.109 -15.383 -20.109 1 96.56 88 ALA B O 1
ATOM 1905 N N . THR B 1 89 ? 8.805 -16.797 -20.453 1 96.12 89 THR B N 1
ATOM 1906 C CA . THR B 1 89 ? 7.973 -17.797 -21.141 1 96.12 89 THR B CA 1
ATOM 1907 C C . THR B 1 89 ? 7.32 -18.734 -20.141 1 96.12 89 THR B C 1
ATOM 1909 O O . THR B 1 89 ? 7.781 -18.859 -19 1 96.12 89 THR B O 1
ATOM 1912 N N . PRO B 1 90 ? 6.273 -19.422 -20.594 1 96.5 90 PRO B N 1
ATOM 1913 C CA . PRO B 1 90 ? 5.672 -20.438 -19.703 1 96.5 90 PRO B CA 1
ATOM 1914 C C . PRO B 1 90 ? 6.68 -21.484 -19.234 1 96.5 90 PRO B C 1
ATOM 1916 O O . PRO B 1 90 ? 6.652 -21.875 -18.062 1 96.5 90 PRO B O 1
ATOM 1919 N N . ALA B 1 91 ? 7.566 -21.859 -20.078 1 97.12 91 ALA B N 1
ATOM 1920 C CA . ALA B 1 91 ? 8.57 -22.859 -19.719 1 97.12 91 ALA B CA 1
ATOM 1921 C C . ALA B 1 91 ? 9.508 -22.328 -18.641 1 97.12 91 ALA B C 1
ATOM 1923 O O . ALA B 1 91 ? 9.859 -23.047 -17.703 1 97.12 91 ALA B O 1
ATOM 1924 N N . GLU B 1 92 ? 9.945 -21.125 -18.781 1 97.56 92 GLU B N 1
ATOM 1925 C CA . GLU B 1 92 ? 10.797 -20.5 -17.781 1 97.56 92 GLU B CA 1
ATOM 1926 C C . GLU B 1 92 ? 10.078 -20.375 -16.438 1 97.56 92 GLU B C 1
ATOM 1928 O O . GLU B 1 92 ? 10.672 -20.578 -15.383 1 97.56 92 GLU B O 1
ATOM 1933 N N . LEU B 1 93 ? 8.828 -20.062 -16.547 1 97.81 93 LEU B N 1
ATOM 1934 C CA . LEU B 1 93 ? 8.023 -19.938 -15.344 1 97.81 93 LEU B CA 1
ATOM 1935 C C . LEU B 1 93 ? 7.93 -21.281 -14.609 1 97.81 93 LEU B C 1
ATOM 1937 O O . LEU B 1 93 ? 8.047 -21.328 -13.383 1 97.81 93 LEU B O 1
ATOM 1941 N N . ALA B 1 94 ? 7.691 -22.297 -15.344 1 97.69 94 ALA B N 1
ATOM 1942 C CA . ALA B 1 94 ? 7.637 -23.641 -14.766 1 97.69 94 ALA B CA 1
ATOM 1943 C C . ALA B 1 94 ? 8.953 -23.984 -14.086 1 97.69 94 ALA B C 1
ATOM 1945 O O . ALA B 1 94 ? 8.961 -24.562 -12.992 1 97.69 94 ALA B O 1
ATOM 1946 N N . LYS B 1 95 ? 10.039 -23.672 -14.727 1 97.94 95 LYS B N 1
ATOM 1947 C CA . LYS B 1 95 ? 11.367 -23.938 -14.164 1 97.94 95 LYS B CA 1
ATOM 1948 C C . LYS B 1 95 ? 11.562 -23.188 -12.844 1 97.94 95 LYS B C 1
ATOM 1950 O O . LYS B 1 95 ? 12.086 -23.75 -11.883 1 97.94 95 LYS B O 1
ATOM 1955 N N . LEU B 1 96 ? 11.172 -21.969 -12.867 1 97.94 96 LEU B N 1
ATOM 1956 C CA . LEU B 1 96 ? 11.281 -21.156 -11.656 1 97.94 96 LEU B CA 1
ATOM 1957 C C . LEU B 1 96 ? 10.484 -21.766 -10.516 1 97.94 96 LEU B C 1
ATOM 1959 O O . LEU B 1 96 ? 10.969 -21.859 -9.383 1 97.94 96 LEU B O 1
ATOM 1963 N N . ALA B 1 97 ? 9.258 -22.156 -10.789 1 98 97 ALA B N 1
ATOM 1964 C CA . ALA B 1 97 ? 8.398 -22.766 -9.773 1 98 97 ALA B CA 1
ATOM 1965 C C . ALA B 1 97 ? 9.055 -23.984 -9.164 1 98 97 ALA B C 1
ATOM 1967 O O . ALA B 1 97 ? 9.016 -24.188 -7.945 1 98 97 ALA B O 1
ATOM 1968 N N . GLY B 1 98 ? 9.594 -24.797 -10.023 1 97.69 98 GLY B N 1
ATOM 1969 C CA . GLY B 1 98 ? 10.273 -26 -9.555 1 97.69 98 GLY B CA 1
ATOM 1970 C C . GLY B 1 98 ? 11.531 -25.703 -8.766 1 97.69 98 GLY B C 1
ATOM 1971 O O . GLY B 1 98 ? 11.75 -26.266 -7.691 1 97.69 98 GLY B O 1
ATOM 1972 N N . GLN B 1 99 ? 12.305 -24.859 -9.219 1 98 99 GLN B N 1
ATOM 1973 C CA . GLN B 1 99 ? 13.602 -24.531 -8.633 1 98 99 GLN B CA 1
ATOM 1974 C C . GLN B 1 99 ? 13.438 -23.953 -7.23 1 98 99 GLN B C 1
ATOM 1976 O O . GLN B 1 99 ? 14.219 -24.266 -6.332 1 98 99 GLN B O 1
ATOM 1981 N N . TYR B 1 100 ? 12.453 -23.172 -7.051 1 97.81 100 TYR B N 1
ATOM 1982 C CA . TYR B 1 100 ? 12.312 -22.484 -5.777 1 97.81 100 TYR B CA 1
ATOM 1983 C C . TYR B 1 100 ? 11.148 -23.047 -4.973 1 97.81 100 TYR B C 1
ATOM 1985 O O . TYR B 1 100 ? 10.727 -22.438 -3.984 1 97.81 100 TYR B O 1
ATOM 1993 N N . HIS B 1 101 ? 10.594 -24.141 -5.422 1 96.75 101 HIS B N 1
ATOM 1994 C CA . HIS B 1 101 ? 9.562 -24.891 -4.715 1 96.75 101 HIS B CA 1
ATOM 1995 C C . HIS B 1 101 ? 8.352 -24.016 -4.422 1 96.75 101 HIS B C 1
ATOM 1997 O O . HIS B 1 101 ? 7.816 -24.047 -3.309 1 96.75 101 HIS B O 1
ATOM 2003 N N . ILE B 1 102 ? 7.98 -23.281 -5.391 1 97.69 102 ILE B N 1
ATOM 2004 C CA . ILE B 1 102 ? 6.801 -22.438 -5.285 1 97.69 102 ILE B CA 1
ATOM 2005 C C . ILE B 1 102 ? 5.543 -23.266 -5.543 1 97.69 102 ILE B C 1
ATOM 2007 O O . ILE B 1 102 ? 5.355 -23.797 -6.641 1 97.69 102 ILE B O 1
ATOM 2011 N N . LYS B 1 103 ? 4.672 -23.25 -4.523 1 96.06 103 LYS B N 1
ATOM 2012 C CA . LYS B 1 103 ? 3.496 -24.109 -4.617 1 96.06 103 LYS B CA 1
ATOM 2013 C C . LYS B 1 103 ? 2.236 -23.281 -4.875 1 96.06 103 LYS B C 1
ATOM 2015 O O . LYS B 1 103 ? 1.221 -23.812 -5.324 1 96.06 103 LYS B O 1
ATOM 2020 N N . VAL B 1 104 ? 2.258 -22.016 -4.559 1 97.12 104 VAL B N 1
ATOM 2021 C CA . VAL B 1 104 ? 1.14 -21.141 -4.898 1 97.12 104 VAL B CA 1
ATOM 2022 C C . VAL B 1 104 ? 1.165 -20.828 -6.395 1 97.12 104 VAL B C 1
ATOM 2024 O O . VAL B 1 104 ? 2.188 -21.016 -7.055 1 97.12 104 VAL B O 1
ATOM 2027 N N . PRO B 1 105 ? 0.04 -20.406 -6.941 1 97.5 105 PRO B N 1
ATOM 2028 C CA . PRO B 1 105 ? 0.086 -20.062 -8.359 1 97.5 105 PRO B CA 1
ATOM 2029 C C . PRO B 1 105 ? 1.175 -19.031 -8.688 1 97.5 105 PRO B C 1
ATOM 2031 O O . PRO B 1 105 ? 1.27 -18 -8.023 1 97.5 105 PRO B O 1
ATOM 2034 N N . LEU B 1 106 ? 1.946 -19.391 -9.625 1 98.38 106 LEU B N 1
ATOM 2035 C CA . LEU B 1 106 ? 2.969 -18.5 -10.172 1 98.38 106 LEU B CA 1
ATOM 2036 C C . LEU B 1 106 ? 2.588 -18.031 -11.57 1 98.38 106 LEU B C 1
ATOM 2038 O O . LEU B 1 106 ? 2.361 -18.844 -12.469 1 98.38 106 LEU B O 1
ATOM 2042 N N . LEU B 1 107 ? 2.566 -16.672 -11.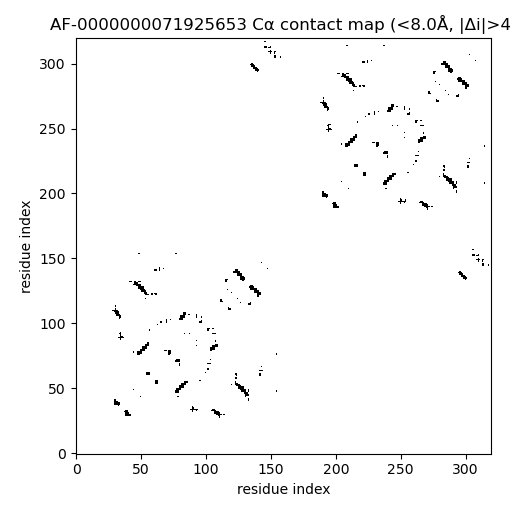742 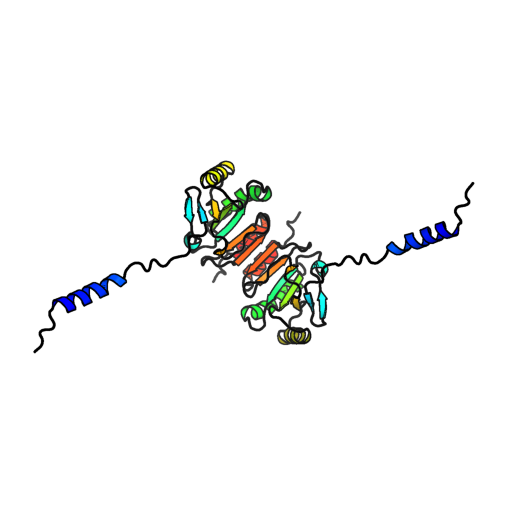1 98.31 107 LEU B N 1
ATOM 2043 C CA . LEU B 1 107 ? 1.983 -16.094 -12.945 1 98.31 107 LEU B CA 1
ATOM 2044 C C . LEU B 1 107 ? 2.955 -15.117 -13.602 1 98.31 107 LEU B C 1
ATOM 2046 O O . LEU B 1 107 ? 3.969 -14.742 -13.008 1 98.31 107 LEU B O 1
ATOM 2050 N N . ILE B 1 108 ? 2.641 -14.781 -14.828 1 96.44 108 ILE B N 1
ATOM 2051 C CA . ILE B 1 108 ? 3.24 -13.664 -15.547 1 96.44 108 ILE B CA 1
ATOM 2052 C C . ILE B 1 108 ? 2.162 -12.648 -15.914 1 96.44 108 ILE B C 1
ATOM 2054 O O . ILE B 1 108 ? 1.076 -13.016 -16.359 1 96.44 108 ILE B O 1
ATOM 2058 N N . ALA B 1 109 ? 2.512 -11.445 -15.672 1 95.62 109 ALA B N 1
ATOM 2059 C CA . ALA B 1 109 ? 1.569 -10.398 -16.047 1 95.62 109 ALA B CA 1
ATOM 2060 C C . ALA B 1 109 ? 1.697 -10.055 -17.531 1 95.62 109 ALA B C 1
ATOM 2062 O O . ALA B 1 109 ? 2.803 -9.828 -18.031 1 95.62 109 ALA B O 1
ATOM 2063 N N . ARG B 1 110 ? 0.595 -9.992 -18.203 1 91.75 110 ARG B N 1
ATOM 2064 C CA . ARG B 1 110 ? 0.591 -9.711 -19.625 1 91.75 110 ARG B CA 1
ATOM 2065 C C . ARG B 1 110 ? -0.068 -8.367 -19.922 1 91.75 110 ARG B C 1
ATOM 2067 O O . ARG B 1 110 ? 0.278 -7.703 -20.906 1 91.75 110 ARG B O 1
ATOM 2074 N N . GLN B 1 111 ? -1.05 -7.977 -19.266 1 89 111 GLN B N 1
ATOM 2075 C CA . GLN B 1 111 ? -1.764 -6.715 -19.438 1 89 111 GLN B CA 1
ATOM 2076 C C . GLN B 1 111 ? -1.764 -5.91 -18.141 1 89 111 GLN B C 1
ATOM 2078 O O . GLN B 1 111 ? -2.818 -5.684 -17.547 1 89 111 GLN B O 1
ATOM 2083 N N . GLU B 1 112 ? -0.704 -5.363 -17.828 1 89.81 112 GLU B N 1
ATOM 2084 C CA . GLU B 1 112 ? -0.514 -4.719 -16.531 1 89.81 112 GLU B CA 1
ATOM 2085 C C . GLU B 1 112 ? -1.392 -3.477 -16.406 1 89.81 112 GLU B C 1
ATOM 2087 O O . GLU B 1 112 ? -1.811 -3.121 -15.297 1 89.81 112 GLU B O 1
ATOM 2092 N N . ALA B 1 113 ? -1.672 -2.869 -17.516 1 87.25 113 ALA B N 1
ATOM 2093 C CA . ALA B 1 113 ? -2.449 -1.634 -17.5 1 87.25 113 ALA B CA 1
ATOM 2094 C C . ALA B 1 113 ? -3.863 -1.879 -16.984 1 87.25 113 ALA B C 1
ATOM 2096 O O . ALA B 1 113 ? -4.535 -0.946 -16.531 1 87.25 113 ALA B O 1
ATOM 2097 N N . SER B 1 114 ? -4.332 -3.096 -17.031 1 90.25 114 SER B N 1
ATOM 2098 C CA . SER B 1 114 ? -5.691 -3.426 -16.625 1 90.25 114 SER B CA 1
ATOM 2099 C C . SER B 1 114 ? -5.754 -3.799 -15.148 1 90.25 114 SER B C 1
ATOM 2101 O O . SER B 1 114 ? -6.836 -3.992 -14.594 1 90.25 114 SER B O 1
ATOM 2103 N N . LEU B 1 115 ? -4.652 -3.869 -14.523 1 94.19 115 LEU B N 1
ATOM 2104 C CA . LEU B 1 115 ? -4.613 -4.281 -13.125 1 94.19 115 LEU B CA 1
ATOM 2105 C C . LEU B 1 115 ? -4.961 -3.119 -12.203 1 94.19 115 LEU B C 1
ATOM 2107 O O . LEU B 1 115 ? -4.703 -1.96 -12.531 1 94.19 115 LEU B O 1
ATOM 2111 N N . PRO B 1 116 ? -5.57 -3.387 -11.094 1 94 116 PRO B N 1
ATOM 2112 C CA . PRO B 1 116 ? -5.977 -2.322 -10.172 1 94 116 PRO B CA 1
ATOM 2113 C C . PRO B 1 116 ? -4.816 -1.799 -9.328 1 94 116 PRO B C 1
ATOM 2115 O O . PRO B 1 116 ? -5.035 -1.171 -8.289 1 94 116 PRO B O 1
ATOM 2118 N N . PHE B 1 117 ? -3.652 -2.117 -9.664 1 94.38 117 PHE B N 1
ATOM 2119 C CA . PHE B 1 117 ? -2.418 -1.685 -9.016 1 94.38 117 PHE B CA 1
ATOM 2120 C C . PHE B 1 117 ? -1.312 -1.479 -10.047 1 94.38 117 PHE B C 1
ATOM 2122 O O . PHE B 1 117 ? -1.342 -2.072 -11.125 1 94.38 117 PHE B O 1
ATOM 2129 N N . PRO B 1 118 ? -0.392 -0.619 -9.703 1 91.25 118 PRO B N 1
ATOM 2130 C CA . PRO B 1 118 ? 0.683 -0.361 -10.664 1 91.25 118 PRO B CA 1
ATOM 2131 C C . PRO B 1 118 ? 1.771 -1.433 -10.641 1 91.25 118 PRO B C 1
ATOM 2133 O O . PRO B 1 118 ? 1.872 -2.188 -9.664 1 91.25 118 PRO B O 1
ATOM 2136 N N . HIS B 1 119 ? 2.553 -1.454 -11.719 1 93.62 119 HIS B N 1
ATOM 2137 C CA . HIS B 1 119 ? 3.789 -2.227 -11.688 1 93.62 119 HIS B CA 1
ATOM 2138 C C . HIS B 1 119 ? 4.703 -1.75 -10.562 1 93.62 119 HIS B C 1
ATOM 2140 O O . HIS B 1 119 ? 4.906 -0.545 -10.391 1 93.62 119 HIS B O 1
ATOM 2146 N N . PRO B 1 120 ? 5.234 -2.73 -9.836 1 95.44 120 PRO B N 1
ATOM 2147 C CA . PRO B 1 120 ? 6.031 -2.277 -8.695 1 95.44 120 PRO B CA 1
ATOM 2148 C C . PRO B 1 120 ? 7.309 -1.552 -9.117 1 95.44 120 PRO B C 1
ATOM 2150 O O . PRO B 1 120 ? 7.941 -1.931 -10.102 1 95.44 120 PRO B O 1
ATOM 2153 N N . ALA B 1 121 ? 7.672 -0.543 -8.297 1 91.44 121 ALA B N 1
ATOM 2154 C CA . ALA B 1 121 ? 8.914 0.192 -8.531 1 91.44 121 ALA B CA 1
ATOM 2155 C C . ALA B 1 121 ? 10.109 -0.547 -7.934 1 91.44 121 ALA B C 1
ATOM 2157 O O . ALA B 1 121 ? 11.258 -0.234 -8.25 1 91.44 121 ALA B O 1
ATOM 2158 N N . GLY B 1 122 ? 9.859 -1.502 -7.098 1 95.06 122 GLY B N 1
ATOM 2159 C CA . GLY B 1 122 ? 10.859 -2.318 -6.43 1 95.06 122 GLY B CA 1
ATOM 2160 C C . GLY B 1 122 ? 10.312 -3.641 -5.93 1 95.06 122 GLY B C 1
ATOM 2161 O O . GLY B 1 122 ? 9.102 -3.863 -5.941 1 95.06 122 GLY B O 1
ATOM 2162 N N . LEU B 1 123 ? 11.328 -4.516 -5.488 1 97.38 123 LEU B N 1
ATOM 2163 C CA . LEU B 1 123 ? 10.953 -5.852 -5.039 1 97.38 123 LEU B CA 1
ATOM 2164 C C . LEU B 1 123 ? 11.516 -6.137 -3.65 1 97.38 123 LEU B C 1
ATOM 2166 O O . LEU B 1 123 ? 12.586 -5.641 -3.297 1 97.38 123 LEU B O 1
ATOM 2170 N N . PRO B 1 124 ? 10.805 -6.977 -2.846 1 98.44 124 PRO B N 1
ATOM 2171 C CA . PRO B 1 124 ? 9.453 -7.473 -3.115 1 98.44 124 PRO B CA 1
ATOM 2172 C C . PRO B 1 124 ? 8.375 -6.422 -2.859 1 98.44 124 PRO B C 1
ATOM 2174 O O . PRO B 1 124 ? 8.578 -5.504 -2.061 1 98.44 124 PRO B O 1
ATOM 2177 N N . THR B 1 125 ? 7.324 -6.445 -3.594 1 98.44 125 THR B N 1
ATOM 2178 C CA . THR B 1 125 ? 6.113 -5.664 -3.369 1 98.44 125 THR B CA 1
ATOM 2179 C C . THR B 1 125 ? 4.875 -6.551 -3.463 1 98.44 125 THR B C 1
ATOM 2181 O O . THR B 1 125 ? 4.773 -7.395 -4.355 1 98.44 125 THR B O 1
ATOM 2184 N N . SER B 1 126 ? 3.965 -6.336 -2.504 1 98.62 126 SER B N 1
ATOM 2185 C CA . SER B 1 126 ? 2.719 -7.094 -2.506 1 98.62 126 SER B CA 1
ATOM 2186 C C . SER B 1 126 ? 1.508 -6.168 -2.531 1 98.62 126 SER B C 1
ATOM 2188 O O . SER B 1 126 ? 1.529 -5.094 -1.927 1 98.62 126 SER B O 1
ATOM 2190 N N . TYR B 1 127 ? 0.511 -6.633 -3.225 1 98.19 127 TYR B N 1
ATOM 2191 C CA . TYR B 1 127 ? -0.775 -5.949 -3.295 1 98.19 127 TYR B CA 1
ATOM 2192 C C . TYR B 1 127 ? -1.876 -6.789 -2.658 1 98.19 127 TYR B C 1
ATOM 2194 O O . TYR B 1 127 ? -2.092 -7.938 -3.047 1 98.19 127 TYR B O 1
ATOM 2202 N N . LEU B 1 128 ? -2.543 -6.195 -1.679 1 97.56 128 LEU B N 1
ATOM 2203 C CA . LEU B 1 128 ? -3.688 -6.863 -1.068 1 97.56 128 LEU B CA 1
ATOM 2204 C C . LEU B 1 128 ? -4.996 -6.363 -1.673 1 97.56 128 LEU B C 1
ATOM 2206 O O . LEU B 1 128 ? -5.316 -5.176 -1.573 1 97.56 128 LEU B O 1
ATOM 2210 N N . LEU B 1 129 ? -5.691 -7.293 -2.26 1 97.19 129 LEU B N 1
ATOM 2211 C CA . LEU B 1 129 ? -7.027 -7.02 -2.785 1 97.19 129 LEU B CA 1
ATOM 2212 C C . LEU B 1 129 ? -8.102 -7.645 -1.896 1 97.19 129 LEU B C 1
ATOM 2214 O O . LEU B 1 129 ? -7.887 -8.711 -1.317 1 97.19 129 LEU B O 1
ATOM 2218 N N . ASP B 1 130 ? -9.227 -7.008 -1.868 1 94.75 130 ASP B N 1
ATOM 2219 C CA . ASP B 1 130 ? -10.32 -7.648 -1.153 1 94.75 130 ASP B CA 1
ATOM 2220 C C . ASP B 1 130 ?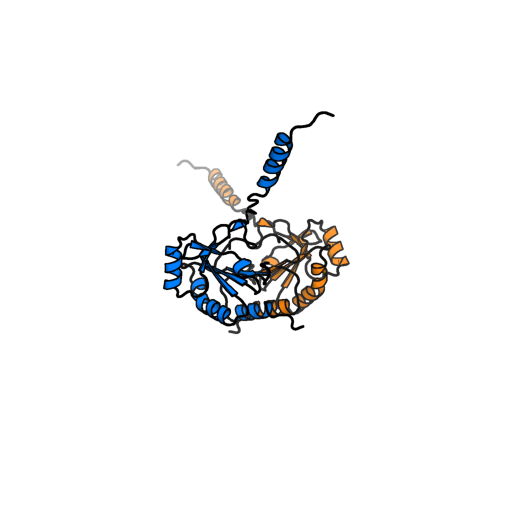 -11.031 -8.672 -2.039 1 94.75 130 ASP B C 1
ATOM 2222 O O . ASP B 1 130 ? -10.602 -8.938 -3.162 1 94.75 130 ASP B O 1
ATOM 2226 N N . GLY B 1 131 ? -12.078 -9.266 -1.48 1 94.56 131 GLY B N 1
ATOM 2227 C CA . GLY B 1 131 ? -12.766 -10.328 -2.184 1 94.56 131 GLY B CA 1
ATOM 2228 C C . GLY B 1 131 ? -13.461 -9.859 -3.449 1 94.56 131 GLY B C 1
ATOM 2229 O O . GLY B 1 131 ? -13.883 -10.672 -4.273 1 94.56 131 GLY B O 1
ATOM 2230 N N . GLU B 1 132 ? -13.586 -8.57 -3.629 1 94.38 132 GLU B N 1
ATOM 2231 C CA . GLU B 1 132 ? -14.219 -7.984 -4.805 1 94.38 132 GLU B CA 1
ATOM 2232 C C . GLU B 1 132 ? -13.18 -7.508 -5.816 1 94.38 132 GLU B C 1
ATOM 2234 O O . GLU B 1 132 ? -13.531 -6.941 -6.852 1 94.38 132 GLU B O 1
ATOM 2239 N N . GLY B 1 133 ? -11.93 -7.703 -5.52 1 94.81 133 GLY B N 1
ATOM 2240 C CA . GLY B 1 133 ? -10.859 -7.352 -6.434 1 94.81 133 GLY B CA 1
ATOM 2241 C C . GLY B 1 133 ? -10.398 -5.914 -6.297 1 94.81 133 GLY B C 1
ATOM 2242 O O . GLY B 1 133 ? -9.688 -5.398 -7.16 1 94.81 133 GLY B O 1
ATOM 2243 N N . LYS B 1 134 ? -10.781 -5.281 -5.242 1 94.12 134 LYS B N 1
ATOM 2244 C CA . LYS B 1 134 ? -10.391 -3.891 -5.016 1 94.12 134 LYS B CA 1
ATOM 2245 C C . LYS B 1 134 ? -9.102 -3.805 -4.203 1 94.12 134 LYS B C 1
ATOM 2247 O O . LYS B 1 134 ? -8.938 -4.52 -3.213 1 94.12 134 LYS B O 1
ATOM 2252 N N . LEU B 1 135 ? -8.164 -2.877 -4.656 1 96.25 135 LEU B N 1
ATOM 2253 C CA . LEU B 1 135 ? -6.898 -2.686 -3.959 1 96.25 135 LEU B CA 1
ATOM 2254 C C . LEU B 1 135 ? -7.121 -2.088 -2.574 1 96.25 135 LEU B C 1
ATOM 2256 O O . LEU B 1 135 ? -7.773 -1.05 -2.441 1 96.25 135 LEU B O 1
ATOM 2260 N N . GLN B 1 136 ? -6.598 -2.768 -1.576 1 95.12 136 GLN B N 1
ATOM 2261 C CA . GLN B 1 136 ? -6.727 -2.305 -0.198 1 95.12 136 GLN B CA 1
ATOM 2262 C C . GLN B 1 136 ? -5.398 -1.767 0.327 1 95.12 136 GLN B C 1
ATOM 2264 O O . GLN B 1 136 ? -5.371 -0.775 1.06 1 95.12 136 GLN B O 1
ATOM 2269 N N . GLN B 1 137 ? -4.324 -2.486 -0.075 1 96.31 137 GLN B N 1
ATOM 2270 C CA . GLN B 1 137 ? -3.004 -2.135 0.44 1 96.31 137 GLN B CA 1
ATOM 2271 C C . GLN B 1 137 ? -1.914 -2.449 -0.58 1 96.31 137 GLN B C 1
ATOM 2273 O O . GLN B 1 137 ? -2.016 -3.43 -1.322 1 96.31 137 GLN B O 1
ATOM 2278 N N . THR B 1 138 ? -0.956 -1.619 -0.623 1 96.94 138 THR B N 1
ATOM 2279 C CA . THR B 1 138 ? 0.343 -1.942 -1.201 1 96.94 138 THR B CA 1
ATOM 2280 C C . THR B 1 138 ? 1.401 -2.082 -0.11 1 96.94 138 THR B C 1
ATOM 2282 O O . THR B 1 138 ? 1.539 -1.204 0.744 1 96.94 138 THR B O 1
ATOM 2285 N N . LEU B 1 139 ? 2.064 -3.188 -0.119 1 97 139 LEU B N 1
ATOM 2286 C CA . LEU B 1 139 ? 3.102 -3.484 0.861 1 97 139 LEU B CA 1
ATOM 2287 C C . LEU B 1 139 ? 4.469 -3.576 0.194 1 97 139 LEU B C 1
ATOM 2289 O O . LEU B 1 139 ? 4.723 -4.492 -0.59 1 97 139 LEU B O 1
ATOM 2293 N N . VAL B 1 140 ? 5.309 -2.654 0.544 1 96.5 140 VAL B N 1
ATOM 2294 C CA . VAL B 1 140 ? 6.613 -2.568 -0.1 1 96.5 140 VAL B CA 1
ATOM 2295 C C . VAL B 1 140 ? 7.672 -3.217 0.79 1 96.5 140 VAL B C 1
ATOM 2297 O O . VAL B 1 140 ? 7.762 -2.91 1.981 1 96.5 140 VAL B O 1
ATOM 2300 N N . GLY B 1 141 ? 8.422 -4.074 0.207 1 95.88 141 GLY B N 1
ATOM 2301 C CA . GLY B 1 141 ? 9.508 -4.703 0.945 1 95.88 141 GLY B CA 1
ATOM 2302 C C . GLY B 1 141 ? 9.172 -6.105 1.418 1 95.88 141 GLY B C 1
ATOM 2303 O O . GLY B 1 141 ? 8.055 -6.582 1.213 1 95.88 141 GLY B O 1
ATOM 2304 N N . GLU B 1 142 ? 10.125 -6.707 2.086 1 95.81 142 GLU B N 1
ATOM 2305 C CA . GLU B 1 142 ? 10.047 -8.102 2.52 1 95.81 142 GLU B CA 1
ATOM 2306 C C . GLU B 1 142 ? 9.102 -8.258 3.703 1 95.81 142 GLU B C 1
ATOM 2308 O O . GLU B 1 142 ? 9.07 -7.414 4.598 1 95.81 142 GLU B O 1
ATOM 2313 N N . PHE B 1 143 ? 8.328 -9.367 3.68 1 94.25 143 PHE B N 1
ATOM 2314 C CA . PHE B 1 143 ? 7.504 -9.695 4.84 1 94.25 143 PHE B CA 1
ATOM 2315 C C . PHE B 1 143 ? 8.367 -10.18 5.996 1 94.25 143 PHE B C 1
ATOM 2317 O O . PHE B 1 143 ? 9.25 -11.023 5.812 1 94.25 143 PHE B O 1
ATOM 2324 N N . THR B 1 144 ? 8.172 -9.57 7.121 1 85.56 144 THR B N 1
ATOM 2325 C CA . THR B 1 144 ? 8.625 -10.086 8.406 1 85.56 144 THR B CA 1
ATOM 2326 C C . THR B 1 144 ? 7.473 -10.719 9.18 1 85.56 144 THR B C 1
ATOM 2328 O O . THR B 1 144 ? 6.309 -10.531 8.828 1 85.56 144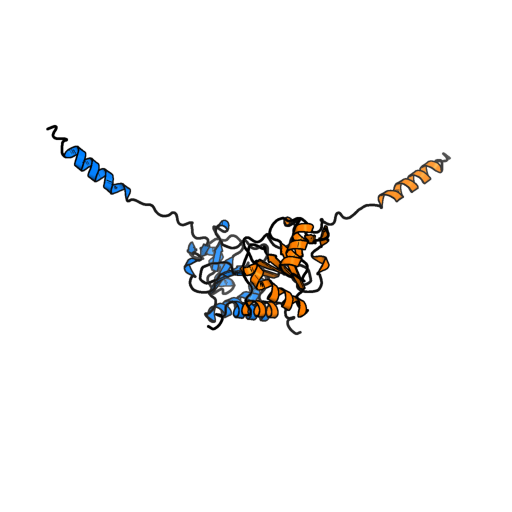 THR B O 1
ATOM 2331 N N . PRO B 1 145 ? 7.793 -11.461 10.172 1 85.38 145 PRO B N 1
ATOM 2332 C CA . PRO B 1 145 ? 6.703 -12.023 10.977 1 85.38 145 PRO B CA 1
ATOM 2333 C C . PRO B 1 145 ? 5.754 -10.945 11.508 1 85.38 145 PRO B C 1
ATOM 2335 O O . PRO B 1 145 ? 4.535 -11.133 11.484 1 85.38 145 PRO B O 1
ATOM 2338 N N . SER B 1 146 ? 6.277 -9.883 11.906 1 84.31 146 SER B N 1
ATOM 2339 C CA . SER B 1 146 ? 5.449 -8.805 12.438 1 84.31 146 SER B CA 1
ATOM 2340 C C . SER B 1 146 ? 4.566 -8.195 11.352 1 84.31 146 SER B C 1
ATOM 2342 O O . SER B 1 146 ? 3.389 -7.918 11.586 1 84.31 146 SER B O 1
ATOM 2344 N N . ARG B 1 147 ? 5.102 -7.996 10.203 1 88.81 147 ARG B N 1
ATOM 2345 C CA . ARG B 1 147 ? 4.328 -7.438 9.094 1 88.81 147 ARG B CA 1
ATOM 2346 C C . ARG B 1 147 ? 3.229 -8.398 8.656 1 88.81 147 ARG B C 1
ATOM 2348 O O . ARG B 1 147 ? 2.146 -7.969 8.25 1 88.81 147 ARG B O 1
ATOM 2355 N N . LEU B 1 148 ? 3.555 -9.648 8.742 1 90.75 148 LEU B N 1
ATOM 2356 C CA . LEU B 1 148 ? 2.561 -10.648 8.375 1 90.75 148 LEU B CA 1
ATOM 2357 C C . LEU B 1 148 ? 1.412 -10.664 9.375 1 90.75 148 LEU B C 1
ATOM 2359 O O . LEU B 1 148 ? 0.252 -10.836 9 1 90.75 148 LEU B O 1
ATOM 2363 N N . GLU B 1 149 ? 1.786 -10.602 10.586 1 88.44 149 GLU B N 1
ATOM 2364 C CA . GLU B 1 149 ? 0.748 -10.523 11.609 1 88.44 149 GLU B CA 1
ATOM 2365 C C . GLU B 1 149 ? -0.16 -9.32 11.391 1 88.44 149 GLU B C 1
ATOM 2367 O O . GLU B 1 149 ? -1.379 -9.414 11.547 1 88.44 149 GLU B O 1
ATOM 2372 N N . ALA B 1 150 ? 0.401 -8.227 11.078 1 88.81 150 ALA B N 1
ATOM 2373 C CA . ALA B 1 150 ? -0.375 -7.023 10.789 1 88.81 150 ALA B CA 1
ATOM 2374 C C . ALA B 1 150 ? -1.287 -7.242 9.586 1 88.81 150 ALA B C 1
ATOM 2376 O O . ALA B 1 150 ? -2.436 -6.793 9.578 1 88.81 150 ALA B O 1
ATOM 2377 N N . LEU B 1 151 ? -0.774 -7.855 8.586 1 91.56 151 LEU B N 1
ATOM 2378 C CA . LEU B 1 151 ? -1.56 -8.188 7.398 1 91.56 151 LEU B CA 1
ATOM 2379 C C . LEU B 1 151 ? -2.77 -9.039 7.773 1 91.56 151 LEU B C 1
ATOM 2381 O O . LEU B 1 151 ? -3.891 -8.75 7.34 1 91.56 151 LEU B O 1
ATOM 2385 N N . ARG B 1 152 ? -2.541 -10.016 8.594 1 90.25 152 ARG B N 1
ATOM 2386 C CA . ARG B 1 152 ? -3.617 -10.891 9.047 1 90.25 152 ARG B CA 1
ATOM 2387 C C . ARG B 1 152 ? -4.703 -10.102 9.758 1 90.25 152 ARG B C 1
ATOM 2389 O O . ARG B 1 152 ? -5.895 -10.336 9.547 1 90.25 152 ARG B O 1
ATOM 2396 N N . ALA B 1 153 ? -4.293 -9.25 10.555 1 86.5 153 ALA B N 1
ATOM 2397 C CA . ALA B 1 153 ? -5.23 -8.445 11.344 1 86.5 153 ALA B CA 1
ATOM 2398 C C . ALA B 1 153 ? -6.059 -7.535 10.438 1 86.5 153 ALA B C 1
ATOM 2400 O O . ALA B 1 153 ? -7.215 -7.238 10.75 1 86.5 153 ALA B O 1
ATOM 2401 N N . SER B 1 154 ? -5.469 -7.137 9.352 1 87 154 SER B N 1
ATOM 2402 C CA . SER B 1 154 ? -6.137 -6.184 8.469 1 87 154 SER B CA 1
ATOM 2403 C C . SER B 1 154 ? -7.25 -6.852 7.672 1 87 154 SER B C 1
ATOM 2405 O O . SER B 1 154 ? -8.125 -6.176 7.137 1 87 154 SER B O 1
ATOM 2407 N N . VAL B 1 155 ? -7.188 -8.141 7.547 1 88 155 VAL B N 1
ATOM 2408 C CA . VAL B 1 155 ? -8.18 -8.828 6.727 1 88 155 VAL B CA 1
ATOM 2409 C C . VAL B 1 155 ? -9.25 -9.453 7.617 1 88 155 VAL B C 1
ATOM 2411 O O . VAL B 1 155 ? -10.234 -10.008 7.125 1 88 155 VAL B O 1
ATOM 2414 N N . LYS B 1 156 ? -8.992 -9.578 8.922 1 73.94 156 LYS B N 1
ATOM 2415 C CA . LYS B 1 156 ? -9.977 -10.18 9.82 1 73.94 156 LYS B CA 1
ATOM 2416 C C . LYS B 1 156 ? -11.281 -9.391 9.805 1 73.94 156 LYS B C 1
ATOM 2418 O O . LYS B 1 156 ? -11.273 -8.156 9.852 1 73.94 156 LYS B O 1
ATOM 2423 N N . PRO B 1 157 ? -12.453 -10.211 9.414 1 58.47 157 PRO B N 1
ATOM 2424 C CA . PRO B 1 157 ? -13.766 -9.555 9.484 1 58.47 157 PRO B CA 1
ATOM 2425 C C . PRO B 1 157 ? -13.992 -8.828 10.805 1 58.47 157 PRO B C 1
ATOM 2427 O O . PRO B 1 157 ? -13.453 -9.234 11.836 1 58.47 157 PRO B O 1
ATOM 2430 N N . ILE B 1 158 ? -14.234 -7.422 10.781 1 45.97 158 ILE B N 1
ATOM 2431 C CA . ILE B 1 158 ? -14.758 -6.828 12.008 1 45.97 158 ILE B CA 1
ATOM 2432 C C . ILE B 1 158 ? -15.852 -7.719 12.586 1 45.97 158 ILE B C 1
ATOM 2434 O O . ILE B 1 158 ? -16.781 -8.117 11.883 1 45.97 158 ILE B O 1
ATOM 2438 N N . GLY B 1 159 ? -15.523 -8.641 13.461 1 36.38 159 GLY B N 1
ATOM 2439 C CA . GLY B 1 159 ? -16.625 -9.328 14.109 1 36.38 159 GLY B CA 1
ATOM 2440 C C . GLY B 1 159 ? -17.906 -8.523 14.125 1 36.38 159 GLY B C 1
ATOM 2441 O O . GLY B 1 159 ? -17.938 -7.391 14.617 1 36.38 159 GLY B O 1
ATOM 2442 N N . ARG B 1 160 ? -18.922 -8.672 13.242 1 27.41 160 ARG B N 1
ATOM 2443 C CA . ARG B 1 160 ? -20.25 -8.32 13.734 1 27.41 160 ARG B CA 1
ATOM 2444 C C . ARG B 1 160 ? -20.531 -8.969 15.094 1 27.41 160 ARG B C 1
ATOM 2446 O O . ARG B 1 160 ? -20.078 -10.086 15.352 1 27.41 160 ARG B O 1
#

Foldseek 3Di:
DPPPDPVVVVVVVVVPPPVVDPPVVPPDFAFKAALVRDGDHPLVQADAKEKEKEDEPPDVLRLVCQVVQVVVVVVPRYAYEYEYLDDDHSNVRVVVCVVSVRDHTYIYTDHQVPQLDHRDPDPTKMFIAGNHRHTDDIDHDHDDPVNVVVVVVVRPPPPD/DPPPDPPVVVVVVVVPPPVPDPPVVPPDFAFKAALVRDGDHPLVQADAKEKEKEDEPPDVLRLVCQVVQVVVVVVPRYAYEYEYLDDDHSNVRVVVCVVSVRDHTYIYTDHQVPQLDHRDPDPTKMFIAGNHRHTDDIDDDHDDPVNVVVVVVVRPPPPD

Organism: Aeromonas hydrophila subsp. hydrophila (strain ATCC 7966 / DSM 30187 / BCRC 13018 / CCUG 14551 / JCM 1027 / KCTC 2358 / NCIMB 9240 / NCTC 8049) (NCBI:txid380703)

Solvent-accessible surface area (backbone atoms only — not comparable to full-atom values): 18188 Å² total; per-residue (Å²): 135,85,76,77,60,68,67,63,56,50,50,55,50,59,61,61,56,64,72,67,61,82,74,66,73,78,64,76,76,53,33,25,29,31,46,81,64,43,75,40,45,76,72,80,54,51,77,35,32,32,36,43,32,38,32,45,95,89,33,67,60,33,60,67,33,47,66,58,50,54,52,46,36,71,69,64,69,37,46,51,37,37,29,43,68,59,91,75,52,32,68,56,44,44,50,50,31,61,73,70,66,52,82,54,57,56,31,36,72,72,39,60,86,77,45,81,54,76,83,72,94,57,78,22,27,33,36,35,21,38,34,85,64,43,63,38,34,38,38,48,45,66,73,44,74,54,45,46,52,17,53,53,45,54,67,52,74,76,78,123,136,84,76,77,59,70,65,63,59,50,50,55,53,58,64,64,56,66,76,67,66,82,75,67,73,79,65,77,78,53,35,24,28,31,47,82,64,43,75,40,46,76,72,78,52,52,76,35,33,33,37,42,32,39,32,44,95,89,32,66,60,33,61,67,35,48,66,59,52,54,52,47,37,72,70,64,69,37,46,51,37,36,30,44,68,59,90,74,50,34,67,54,45,45,49,50,31,62,75,69,66,54,80,54,56,57,31,36,72,72,37,60,88,77,46,80,54,78,83,72,95,55,79,22,28,33,36,34,22,40,34,85,63,47,63,39,33,39,39,48,44,65,74,43,74,55,46,46,52,18,52,53,46,53,67,51,73,76,79,125